Protein AF-A0A8T7C7F7-F1 (afdb_monomer)

Sequence (186 aa):
MKTPLLAVAGILGLSLTAHAGHTNSVLEAELDGRQEVASDVRNRRIVGDPNGKGEAYVFGIDGDEFTLCYVLTVEKIELVPVGPVGEGMAAHIHEGAFGENGPIVAVLAGPEDGNAADCLTEGETGKFPTGEFGIVDRILDNPEDFYINVHNVEYPAGAIRGQLSDQGDDDDSSDDDSSDDDSRDD

Solvent-accessible surface area (backbone atoms only — not comparable to full-atom values): 10778 Å² total; per-residue (Å²): 140,89,81,83,85,83,83,80,82,80,79,79,77,78,80,76,81,78,76,90,64,80,83,54,66,49,30,32,23,68,20,27,1,66,62,30,67,48,92,51,85,85,55,85,60,73,60,20,35,85,69,16,36,32,44,34,40,38,33,56,44,84,98,37,77,49,32,38,31,39,43,37,40,48,44,72,58,83,86,52,63,66,38,60,74,52,74,6,1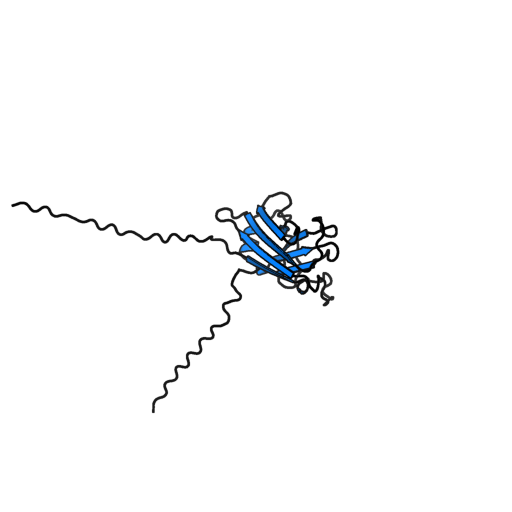4,25,27,31,35,24,50,25,40,87,88,49,88,47,59,69,48,34,54,48,70,28,43,55,99,38,36,29,70,56,73,45,42,67,86,41,88,78,30,37,77,73,71,62,82,62,52,49,50,48,48,73,77,44,24,59,42,23,25,44,38,32,26,18,59,92,24,51,94,24,22,25,20,16,57,29,35,68,66,70,78,86,72,84,84,80,78,84,80,81,76,86,81,78,90,75,89,131

pLDDT: mean 86.7, std 18.44, range [42.28, 98.88]

Radius of gyration: 24.97 Å; Cα contacts (8 Å, |Δi|>4): 403; chains: 1; bounding box: 40×79×100 Å

Mean predicted aligned error: 10.57 Å

Structure (mmCIF, N/CA/C/O backbone):
data_AF-A0A8T7C7F7-F1
#
_entry.id   AF-A0A8T7C7F7-F1
#
loop_
_atom_site.group_PDB
_atom_site.id
_atom_site.type_symbol
_atom_site.label_atom_id
_atom_site.label_alt_id
_atom_site.label_comp_id
_atom_site.label_asym_id
_atom_site.label_entity_id
_atom_site.label_seq_id
_atom_site.pdbx_PDB_ins_code
_atom_site.Cartn_x
_atom_site.Cartn_y
_atom_site.Cartn_z
_atom_site.occupancy
_atom_site.B_iso_or_equiv
_atom_site.auth_seq_id
_atom_site.auth_comp_id
_atom_site.auth_asym_id
_atom_site.auth_atom_id
_atom_site.pdbx_PDB_model_num
ATOM 1 N N . MET A 1 1 ? -25.312 -22.937 78.536 1.00 45.59 1 MET A N 1
ATOM 2 C CA . MET A 1 1 ? -24.399 -23.427 77.483 1.00 45.59 1 MET A CA 1
ATOM 3 C C . MET A 1 1 ? -24.797 -22.757 76.179 1.00 45.59 1 MET A C 1
ATOM 5 O O . MET A 1 1 ? -25.966 -22.802 75.832 1.00 45.59 1 MET A O 1
ATOM 9 N N . LYS A 1 2 ? -23.864 -22.017 75.573 1.00 42.28 2 LYS A N 1
ATOM 10 C CA . LYS A 1 2 ? -24.037 -21.195 74.367 1.00 42.28 2 LYS A CA 1
ATOM 11 C C . LYS A 1 2 ? -23.371 -21.916 73.195 1.00 42.28 2 LYS A C 1
ATOM 13 O O . LYS A 1 2 ? -22.214 -22.296 73.331 1.00 42.28 2 LYS A O 1
ATOM 18 N N . THR A 1 3 ? -24.050 -22.007 72.061 1.00 43.88 3 THR A N 1
ATOM 19 C CA . THR A 1 3 ? -23.440 -22.294 70.756 1.00 43.88 3 THR A CA 1
ATOM 20 C C . THR A 1 3 ? -24.018 -21.309 69.741 1.00 43.88 3 THR A C 1
ATOM 22 O O . THR A 1 3 ? -25.225 -21.339 69.507 1.00 43.88 3 THR A O 1
ATOM 25 N N . PRO A 1 4 ? -23.216 -20.397 69.162 1.00 51.72 4 PRO A N 1
ATOM 26 C CA . PRO A 1 4 ? -23.641 -19.633 68.003 1.00 51.72 4 PRO A CA 1
ATOM 27 C C . PRO A 1 4 ? -23.360 -20.453 66.740 1.00 51.72 4 PRO A C 1
ATOM 29 O O . PRO A 1 4 ? -22.268 -20.989 66.557 1.00 51.72 4 PRO A O 1
ATOM 32 N N . LEU A 1 5 ? -24.371 -20.562 65.884 1.00 46.44 5 LEU A N 1
ATOM 33 C CA . LEU A 1 5 ? -24.262 -21.142 64.553 1.00 46.44 5 LEU A CA 1
ATOM 34 C C . LEU A 1 5 ? -23.595 -20.095 63.643 1.00 46.44 5 LEU A C 1
ATOM 36 O O . LEU A 1 5 ? -24.179 -19.043 63.387 1.00 46.44 5 LEU A O 1
ATOM 40 N N . LEU A 1 6 ? -22.362 -20.349 63.202 1.00 47.28 6 LEU A N 1
ATOM 41 C CA . LEU A 1 6 ? -21.706 -19.556 62.160 1.00 47.28 6 LEU A CA 1
ATOM 42 C C . LEU A 1 6 ? -22.251 -20.014 60.800 1.00 47.28 6 LEU A C 1
ATOM 44 O O . LEU A 1 6 ? -22.007 -21.147 60.390 1.00 47.28 6 LEU A O 1
ATOM 48 N N . ALA A 1 7 ? -22.976 -19.144 60.100 1.00 49.56 7 ALA A N 1
ATOM 49 C CA . ALA A 1 7 ? -23.297 -19.333 58.691 1.00 49.56 7 ALA A CA 1
ATOM 50 C C . ALA A 1 7 ? -22.151 -18.748 57.854 1.00 49.56 7 ALA A C 1
ATOM 52 O O . ALA A 1 7 ? -21.958 -17.534 57.816 1.00 49.56 7 ALA A O 1
ATOM 53 N N . VAL A 1 8 ? -21.368 -19.616 57.216 1.00 54.25 8 VAL A N 1
ATOM 54 C CA . VAL A 1 8 ? -20.363 -19.217 56.225 1.00 54.25 8 VAL A CA 1
ATOM 55 C C . VAL A 1 8 ? -21.089 -19.047 54.894 1.00 54.25 8 VAL A C 1
ATOM 57 O O . VAL A 1 8 ? -21.501 -20.026 54.277 1.00 54.25 8 VAL A O 1
ATOM 60 N N . ALA A 1 9 ? -21.288 -17.800 54.470 1.00 58.41 9 ALA A N 1
ATOM 61 C CA . ALA A 1 9 ? -21.735 -17.490 53.119 1.00 58.41 9 ALA A CA 1
ATOM 62 C C . ALA A 1 9 ? -20.562 -17.737 52.159 1.00 58.41 9 ALA A C 1
ATOM 64 O O . ALA A 1 9 ? -19.590 -16.982 52.147 1.00 58.41 9 ALA A O 1
ATOM 65 N N . GLY A 1 10 ? -20.628 -18.831 51.399 1.00 51.53 10 GLY A N 1
ATOM 66 C CA . GLY A 1 10 ? -19.689 -19.106 50.318 1.00 51.53 10 GLY A CA 1
ATOM 67 C C . GLY A 1 10 ? -19.894 -18.094 49.196 1.00 51.53 10 GLY A C 1
ATOM 68 O O . GLY A 1 10 ? -20.927 -18.103 48.532 1.00 51.53 10 GLY A O 1
ATOM 69 N N . ILE A 1 11 ? -18.921 -17.210 48.999 1.00 62.22 11 ILE A N 1
ATOM 70 C CA . ILE A 1 11 ? -18.851 -16.363 47.810 1.00 62.22 11 ILE A CA 1
ATOM 71 C C . ILE A 1 11 ? -18.429 -17.285 46.661 1.00 62.22 11 ILE A C 1
ATOM 73 O O . ILE A 1 11 ? -17.272 -17.695 46.591 1.00 62.22 11 ILE A O 1
ATOM 77 N N . LEU A 1 12 ? -19.372 -17.647 45.786 1.00 59.88 12 LEU A N 1
ATOM 78 C CA . LEU A 1 12 ? -19.042 -18.169 44.461 1.00 59.88 12 LEU A CA 1
ATOM 79 C C . LEU A 1 12 ? 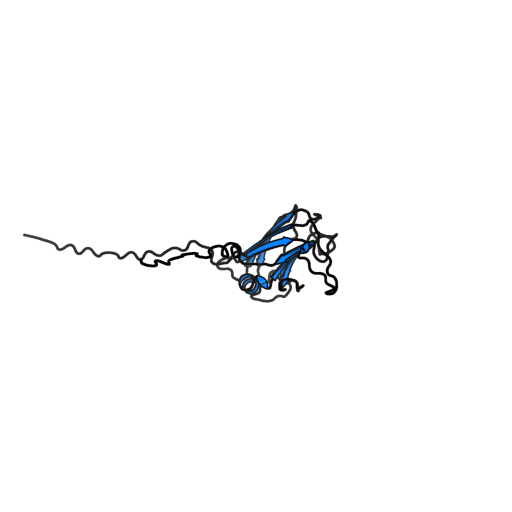-18.364 -17.025 43.699 1.00 59.88 12 LEU A C 1
ATOM 81 O O . LEU A 1 12 ? -19.030 -16.114 43.209 1.00 59.88 12 LEU A O 1
ATOM 85 N N . GLY A 1 13 ? -17.034 -17.035 43.655 1.00 56.91 13 GLY A N 1
ATOM 86 C CA . GLY A 1 13 ? -16.292 -16.185 42.737 1.00 56.91 13 GLY A CA 1
ATOM 87 C C . GLY A 1 13 ? -16.578 -16.660 41.319 1.00 56.91 13 GLY A C 1
ATOM 88 O O . GLY A 1 13 ? -16.095 -17.718 40.925 1.00 56.91 13 GLY A O 1
ATOM 89 N N . LEU A 1 14 ? -17.381 -15.909 40.563 1.00 60.91 14 LEU A N 1
ATOM 90 C CA . LEU A 1 14 ? -17.350 -16.023 39.111 1.00 60.91 14 LEU A CA 1
ATOM 91 C C . LEU A 1 14 ? -15.959 -15.573 38.669 1.00 60.91 14 LEU A C 1
ATOM 93 O O . LEU A 1 14 ? -15.623 -14.393 38.772 1.00 60.91 14 LEU A O 1
ATOM 97 N N . SER A 1 15 ? -15.146 -16.521 38.212 1.00 58.28 15 SER A N 1
ATOM 98 C CA . SER A 1 15 ? -13.937 -16.210 37.464 1.00 58.28 15 SER A CA 1
ATOM 99 C C . SER A 1 15 ? -14.358 -15.507 36.177 1.00 58.28 15 SER A C 1
ATOM 101 O O . SER A 1 15 ? -14.811 -16.146 35.232 1.00 58.28 15 SER A O 1
ATOM 103 N N . LEU A 1 16 ? -14.241 -14.181 36.155 1.00 58.56 16 LEU A N 1
ATOM 104 C CA . LEU A 1 16 ? -14.196 -13.426 34.912 1.00 58.56 16 LEU A CA 1
ATOM 105 C C . LEU A 1 16 ? -12.878 -13.805 34.240 1.00 58.56 16 LEU A C 1
ATOM 107 O O . LEU A 1 16 ? -11.805 -13.421 34.705 1.00 58.56 16 LEU A O 1
ATOM 111 N N . THR A 1 17 ? -12.946 -14.601 33.180 1.00 56.47 17 THR A N 1
ATOM 112 C CA . THR A 1 17 ? -11.844 -14.713 32.228 1.00 56.47 17 THR A CA 1
ATOM 113 C C . THR A 1 17 ? -11.644 -13.336 31.611 1.00 56.47 17 THR A C 1
ATOM 115 O O . THR A 1 17 ? -12.404 -12.929 30.734 1.00 56.47 17 THR A O 1
ATOM 118 N N . ALA A 1 18 ? -10.658 -12.594 32.109 1.00 53.84 18 ALA A N 1
ATOM 119 C CA . ALA A 1 18 ? -10.148 -11.430 31.411 1.00 53.84 18 ALA A CA 1
ATOM 120 C C . ALA A 1 18 ? -9.468 -11.941 30.136 1.00 53.84 18 ALA A C 1
ATOM 122 O O . ALA A 1 18 ? -8.382 -12.515 30.204 1.00 53.84 18 ALA A O 1
ATOM 123 N N . HIS A 1 19 ? -10.134 -11.789 28.991 1.00 45.69 19 HIS A N 1
ATOM 124 C CA . HIS A 1 19 ? -9.462 -11.895 27.703 1.00 45.69 19 HIS A CA 1
ATOM 125 C C . HIS A 1 19 ? -8.615 -10.633 27.562 1.00 45.69 19 HIS A C 1
ATOM 127 O O . HIS A 1 19 ? -9.123 -9.562 27.252 1.00 45.69 19 HIS A O 1
ATOM 133 N N . ALA A 1 20 ? -7.333 -10.746 27.898 1.00 50.41 20 ALA A N 1
ATOM 134 C CA . ALA A 1 20 ? -6.335 -9.784 27.466 1.00 50.41 20 ALA A CA 1
ATOM 135 C C . ALA A 1 20 ? -5.883 -10.223 26.068 1.00 50.41 20 ALA A C 1
ATOM 137 O O . ALA A 1 20 ? -4.887 -10.924 25.928 1.00 50.41 20 ALA A O 1
ATOM 138 N N . GLY A 1 21 ? -6.685 -9.891 25.063 1.00 55.09 21 GLY A N 1
ATOM 139 C CA . GLY A 1 21 ? -6.379 -10.076 23.649 1.00 55.09 21 GLY A CA 1
ATOM 140 C C . GLY A 1 21 ? -6.991 -8.910 22.884 1.00 55.09 21 GLY A C 1
ATOM 141 O O . GLY A 1 21 ? -8.091 -8.487 23.241 1.00 55.09 21 GLY A O 1
ATOM 142 N N . HIS A 1 22 ? -6.258 -8.364 21.914 1.00 56.44 22 HIS A N 1
ATOM 143 C CA . HIS A 1 22 ? -6.823 -7.398 20.973 1.00 56.44 22 HIS A CA 1
ATOM 144 C C . HIS A 1 22 ? -7.914 -8.095 20.151 1.00 56.44 22 HIS A C 1
ATOM 146 O O . HIS A 1 22 ? -7.753 -9.268 19.810 1.00 56.44 22 HIS A O 1
ATOM 152 N N . THR A 1 23 ? -9.037 -7.425 19.890 1.00 66.75 23 THR A N 1
ATOM 153 C CA . THR A 1 23 ? -10.143 -8.034 19.127 1.00 66.75 23 THR A CA 1
ATOM 154 C C . THR A 1 23 ? -9.926 -7.999 17.624 1.00 66.75 23 THR A C 1
ATOM 156 O O . THR A 1 23 ? -10.585 -8.752 16.916 1.00 66.75 23 THR A O 1
ATOM 159 N N . ASN A 1 24 ? -9.034 -7.135 17.143 1.00 71.75 24 ASN A N 1
ATOM 160 C CA . ASN A 1 24 ? -8.794 -6.977 15.715 1.00 71.75 24 ASN A CA 1
ATOM 161 C C . ASN A 1 24 ? -7.777 -8.003 15.210 1.00 71.75 24 ASN A C 1
ATOM 163 O O . ASN A 1 24 ? -6.696 -8.140 15.792 1.00 71.75 24 ASN A O 1
ATOM 167 N N . SER A 1 25 ? -8.127 -8.687 14.117 1.00 83.88 25 SER A N 1
ATOM 168 C CA . SER A 1 25 ? -7.197 -9.524 13.361 1.00 83.88 25 SER A CA 1
ATOM 169 C C . SER A 1 25 ? -6.000 -8.697 12.901 1.00 83.88 25 SER A C 1
ATOM 171 O O . SER A 1 25 ? -6.122 -7.515 12.557 1.00 83.88 25 SER A O 1
ATOM 173 N N . VAL A 1 26 ? -4.831 -9.328 12.912 1.00 94.19 26 VAL A N 1
ATOM 174 C CA . VAL A 1 26 ? -3.664 -8.816 12.201 1.00 94.19 26 VAL A CA 1
ATOM 175 C C . VAL A 1 26 ? -3.704 -9.449 10.825 1.00 94.19 26 VAL A C 1
ATOM 177 O O . VAL A 1 26 ? -3.726 -10.670 10.709 1.00 94.19 26 VAL A O 1
ATOM 180 N N . LEU A 1 27 ? -3.735 -8.614 9.800 1.00 97.75 27 LEU A N 1
ATOM 181 C CA . LEU A 1 27 ? -3.556 -9.028 8.424 1.00 97.75 27 LEU A CA 1
ATOM 182 C C . LEU A 1 27 ? -2.072 -9.000 8.080 1.00 97.75 27 LEU A C 1
ATOM 184 O O . LEU A 1 27 ? -1.323 -8.160 8.591 1.00 97.75 27 LEU A O 1
ATOM 188 N N . GLU A 1 28 ? -1.671 -9.847 7.150 1.00 98.06 28 GLU A N 1
ATOM 189 C CA . GLU A 1 28 ? -0.334 -9.863 6.576 1.00 98.06 28 GLU A CA 1
ATOM 190 C C . GLU A 1 28 ? -0.371 -9.763 5.051 1.00 98.06 28 GLU A C 1
ATOM 192 O O . GLU A 1 28 ? -1.380 -10.050 4.411 1.00 98.06 28 GLU A O 1
ATOM 197 N N . ALA A 1 29 ? 0.734 -9.311 4.466 1.00 98.44 29 ALA A N 1
ATOM 198 C CA . ALA A 1 29 ? 0.987 -9.415 3.037 1.00 98.44 29 ALA A CA 1
ATOM 199 C C . ALA A 1 29 ? 2.471 -9.690 2.793 1.00 98.44 29 ALA A C 1
ATOM 201 O O . ALA A 1 29 ? 3.335 -8.905 3.194 1.00 98.44 29 ALA A O 1
ATOM 202 N N . GLU A 1 30 ? 2.760 -10.751 2.044 1.00 98.44 30 GLU A N 1
ATOM 203 C CA . GLU A 1 30 ? 4.079 -10.983 1.462 1.00 98.44 30 GLU A CA 1
ATOM 204 C C . GLU A 1 30 ? 4.151 -10.345 0.071 1.00 98.44 30 GLU A C 1
ATOM 206 O O . GLU A 1 30 ? 3.485 -10.771 -0.879 1.00 98.44 30 GLU A O 1
ATOM 211 N N . LEU A 1 31 ? 4.974 -9.306 -0.070 1.00 98.75 31 LEU A N 1
ATOM 212 C CA . LEU A 1 31 ? 5.115 -8.570 -1.317 1.00 98.75 31 LEU A CA 1
ATOM 213 C C . LEU A 1 31 ? 6.225 -9.176 -2.188 1.00 98.75 31 LEU A C 1
ATOM 215 O O . LEU A 1 31 ? 7.364 -9.343 -1.753 1.00 98.75 31 LEU A O 1
ATOM 219 N N . ASP A 1 32 ? 5.931 -9.429 -3.463 1.00 98.69 32 ASP A N 1
ATOM 220 C CA . ASP A 1 32 ? 6.893 -9.893 -4.470 1.00 98.69 32 ASP A CA 1
ATOM 221 C C . ASP A 1 32 ? 6.622 -9.184 -5.806 1.00 98.69 32 ASP A C 1
ATOM 223 O O . ASP A 1 32 ? 5.489 -9.142 -6.282 1.00 98.69 32 ASP A O 1
ATOM 227 N N . GLY A 1 33 ? 7.652 -8.656 -6.472 1.00 98.44 33 GLY A N 1
ATOM 228 C CA . GLY A 1 33 ? 7.478 -7.994 -7.775 1.00 98.44 33 GLY A CA 1
ATOM 229 C C . GLY A 1 33 ? 7.017 -8.926 -8.900 1.00 98.44 33 GLY A C 1
ATOM 230 O O . GLY A 1 33 ? 6.582 -8.477 -9.960 1.00 98.44 33 GLY A O 1
ATOM 231 N N . ARG A 1 34 ? 7.035 -10.244 -8.679 1.00 97.50 34 ARG A N 1
ATOM 232 C CA . ARG A 1 34 ? 6.402 -11.240 -9.556 1.00 97.50 34 ARG A CA 1
ATOM 233 C C . ARG A 1 34 ? 4.883 -11.297 -9.431 1.00 97.50 34 ARG A C 1
ATOM 235 O O . ARG A 1 34 ? 4.254 -11.819 -10.347 1.00 97.50 34 ARG A O 1
ATOM 242 N N . GLN A 1 35 ? 4.317 -10.799 -8.333 1.00 97.88 35 GLN A N 1
ATOM 243 C CA . GLN A 1 35 ? 2.868 -10.730 -8.122 1.00 97.88 35 GLN A CA 1
ATOM 244 C C . GLN A 1 35 ? 2.232 -9.507 -8.801 1.00 97.88 35 GLN A C 1
ATOM 246 O O . GLN A 1 35 ? 1.005 -9.419 -8.884 1.00 97.88 35 GLN A O 1
ATOM 251 N N . GLU A 1 36 ? 3.049 -8.574 -9.303 1.00 98.06 36 GLU A N 1
ATOM 252 C CA . GLU A 1 36 ? 2.576 -7.410 -10.049 1.00 98.06 36 GLU A CA 1
ATOM 253 C C . GLU A 1 36 ? 1.800 -7.803 -11.307 1.00 98.06 36 GLU A C 1
ATOM 255 O O . GLU A 1 36 ? 2.199 -8.686 -12.076 1.00 98.06 36 GLU A O 1
ATOM 260 N N . VAL A 1 37 ? 0.695 -7.096 -11.543 1.00 97.00 37 VAL A N 1
ATOM 261 C CA . VAL A 1 37 ? -0.243 -7.395 -12.627 1.00 97.00 37 VAL A CA 1
ATOM 262 C C . VAL A 1 37 ? -0.128 -6.337 -13.712 1.00 97.00 37 VAL A C 1
ATOM 264 O O . VAL A 1 37 ? -0.333 -5.144 -13.493 1.00 97.00 37 VAL A O 1
ATOM 267 N N . ALA A 1 38 ? 0.153 -6.775 -14.937 1.00 95.56 38 ALA A N 1
ATOM 268 C CA . ALA A 1 38 ? 0.244 -5.874 -16.076 1.00 95.56 38 ALA A CA 1
ATOM 269 C C . ALA A 1 38 ? -1.101 -5.186 -16.366 1.00 95.56 38 ALA A C 1
ATOM 271 O O . ALA A 1 38 ? -2.143 -5.835 -16.424 1.00 95.56 38 ALA A O 1
ATOM 272 N N . SER A 1 39 ? -1.077 -3.881 -16.658 1.00 91.06 39 SER A N 1
ATOM 273 C CA . SER A 1 39 ? -2.289 -3.151 -17.068 1.00 91.06 39 SER A CA 1
ATOM 274 C C . SER A 1 39 ? -2.862 -3.651 -18.404 1.00 91.06 39 SER A C 1
ATOM 276 O O . SER A 1 39 ? -4.062 -3.553 -18.646 1.00 91.06 39 SER A O 1
ATOM 278 N N . ASP A 1 40 ? -2.013 -4.192 -19.286 1.00 91.31 40 ASP A N 1
ATOM 279 C CA . ASP A 1 40 ? -2.461 -4.952 -20.456 1.00 91.31 40 ASP A CA 1
ATOM 280 C C . ASP A 1 40 ? -2.640 -6.421 -20.069 1.00 91.31 40 ASP A C 1
ATOM 282 O O . ASP A 1 40 ? -1.664 -7.157 -19.935 1.00 91.31 40 ASP A O 1
ATOM 286 N N . VAL A 1 41 ? -3.895 -6.864 -19.986 1.00 84.94 41 VAL A N 1
ATOM 287 C CA . VAL A 1 41 ? -4.287 -8.248 -19.663 1.00 84.94 41 VAL A CA 1
ATOM 288 C C . VAL A 1 41 ? -3.715 -9.303 -20.621 1.00 84.94 41 VAL A C 1
ATOM 290 O O . VAL A 1 41 ? -3.755 -10.501 -20.343 1.00 84.94 41 VAL A O 1
ATOM 293 N N . ARG A 1 42 ? -3.199 -8.898 -21.790 1.00 88.75 42 ARG A N 1
ATOM 294 C CA . ARG A 1 42 ? -2.530 -9.805 -22.737 1.00 88.75 42 ARG A CA 1
ATOM 295 C C . ARG A 1 42 ? -1.056 -10.015 -22.403 1.00 88.75 42 ARG A C 1
ATOM 297 O O . ARG A 1 42 ? -0.457 -10.973 -22.902 1.00 88.75 42 ARG A O 1
ATOM 304 N N . ASN A 1 43 ? -0.463 -9.138 -21.599 1.00 89.62 43 ASN A N 1
ATOM 305 C CA . ASN A 1 43 ? 0.922 -9.237 -21.179 1.00 89.62 43 ASN A CA 1
ATOM 306 C C . ASN A 1 43 ? 1.048 -10.232 -20.020 1.00 89.62 43 ASN A C 1
ATOM 308 O O . ASN A 1 43 ? 0.482 -10.045 -18.953 1.00 89.62 43 ASN A O 1
ATOM 312 N N . ARG A 1 44 ? 1.821 -11.296 -20.246 1.00 85.50 44 ARG A N 1
ATOM 313 C CA . ARG A 1 44 ? 2.086 -12.363 -19.265 1.00 85.50 44 ARG A CA 1
ATOM 314 C C . ARG A 1 44 ? 3.507 -12.314 -18.702 1.00 85.50 44 ARG A C 1
ATOM 316 O O . ARG A 1 44 ? 4.017 -13.323 -18.224 1.00 85.50 44 ARG A O 1
ATOM 323 N N . ARG A 1 45 ? 4.208 -11.194 -18.884 1.00 91.88 45 ARG A N 1
ATOM 324 C CA . ARG A 1 45 ? 5.557 -10.994 -18.347 1.00 91.88 45 ARG A CA 1
ATOM 325 C C . ARG A 1 45 ? 5.467 -10.482 -16.916 1.00 91.88 45 ARG A C 1
ATOM 327 O O . ARG A 1 45 ? 4.493 -9.828 -16.567 1.00 91.88 45 ARG A O 1
ATOM 334 N N . ILE A 1 46 ? 6.521 -10.730 -16.145 1.00 94.12 46 ILE A N 1
ATOM 335 C CA . ILE A 1 46 ? 6.762 -10.024 -14.884 1.00 94.12 46 ILE A CA 1
ATOM 336 C C . ILE A 1 46 ? 6.894 -8.533 -15.213 1.00 94.12 46 ILE A C 1
ATOM 338 O O . ILE A 1 46 ? 7.633 -8.181 -16.140 1.00 94.12 46 ILE A O 1
ATOM 342 N N . VAL A 1 47 ? 6.141 -7.695 -14.502 1.00 97.38 47 VAL A N 1
ATOM 343 C CA . VAL A 1 47 ? 6.122 -6.237 -14.704 1.00 97.38 47 VAL A CA 1
ATOM 344 C C . VAL A 1 47 ? 6.598 -5.437 -13.491 1.00 97.38 47 VAL A C 1
ATOM 346 O O . VAL A 1 47 ? 6.898 -4.262 -13.670 1.00 97.38 47 VAL A O 1
ATOM 349 N N . GLY A 1 48 ? 6.716 -6.064 -12.316 1.00 98.06 48 GLY A N 1
ATOM 350 C CA . GLY A 1 48 ? 7.398 -5.502 -11.149 1.00 98.06 48 GLY A CA 1
ATOM 351 C C . GLY A 1 48 ? 8.889 -5.805 -11.120 1.00 98.06 48 GLY A C 1
ATOM 352 O O . GLY A 1 48 ? 9.431 -6.414 -12.050 1.00 98.06 48 GLY A O 1
ATOM 353 N N . ASP A 1 49 ? 9.535 -5.430 -10.017 1.00 98.31 49 ASP A N 1
ATOM 354 C CA . ASP A 1 49 ? 10.935 -5.746 -9.751 1.00 98.31 49 ASP A CA 1
ATOM 355 C C . ASP A 1 49 ? 11.093 -7.262 -9.540 1.00 98.31 49 ASP A C 1
ATOM 357 O O . ASP A 1 49 ? 10.641 -7.803 -8.528 1.00 98.31 49 ASP A O 1
ATOM 361 N N . PRO A 1 50 ? 11.767 -7.996 -10.445 1.00 97.56 50 PRO A N 1
ATOM 362 C CA . PRO A 1 50 ? 11.855 -9.451 -10.347 1.00 97.56 50 PRO A CA 1
ATOM 363 C C . PRO A 1 50 ? 12.564 -9.965 -9.084 1.00 97.56 50 PRO A C 1
ATOM 365 O O . PRO A 1 50 ? 12.453 -11.158 -8.778 1.00 97.56 50 PRO A O 1
ATOM 368 N N . ASN A 1 51 ? 13.330 -9.108 -8.399 1.00 97.31 51 ASN A N 1
ATOM 369 C CA . ASN A 1 51 ? 14.060 -9.435 -7.175 1.00 97.31 51 ASN A CA 1
ATOM 370 C C . ASN A 1 51 ? 13.441 -8.808 -5.924 1.00 97.31 51 ASN A C 1
ATOM 372 O O . ASN A 1 51 ? 13.755 -9.273 -4.826 1.00 97.31 51 ASN A O 1
ATOM 376 N N . GLY A 1 52 ? 12.590 -7.797 -6.096 1.00 98.56 52 GLY A N 1
ATOM 377 C CA . GLY A 1 52 ? 11.958 -7.062 -5.014 1.00 98.56 52 GLY A CA 1
ATOM 378 C C . GLY A 1 52 ? 11.143 -7.962 -4.096 1.00 98.56 52 GLY A C 1
ATOM 379 O O . GLY A 1 52 ? 10.475 -8.903 -4.550 1.00 98.56 52 GLY A O 1
ATOM 380 N N . LYS A 1 53 ? 11.227 -7.680 -2.798 1.00 98.75 53 LYS A N 1
ATOM 381 C CA . LYS A 1 53 ? 10.433 -8.329 -1.755 1.00 98.75 53 LYS A CA 1
ATOM 382 C C . LYS A 1 53 ? 9.969 -7.297 -0.736 1.00 98.75 53 LYS A C 1
ATOM 384 O O . LYS A 1 53 ? 10.578 -6.237 -0.594 1.00 98.75 53 LYS A O 1
ATOM 389 N N . GLY A 1 54 ? 8.925 -7.632 -0.003 1.00 98.56 54 GLY A N 1
ATOM 390 C CA . GLY A 1 54 ? 8.505 -6.889 1.168 1.00 98.56 54 GLY A CA 1
ATOM 391 C C . GLY A 1 54 ? 7.583 -7.719 2.038 1.00 98.56 54 GLY A C 1
ATOM 392 O O . GLY A 1 54 ? 7.135 -8.790 1.644 1.00 98.56 54 GLY A O 1
ATOM 393 N N . GLU A 1 55 ? 7.313 -7.198 3.216 1.00 98.69 55 GLU A N 1
ATOM 394 C CA . GLU A 1 55 ? 6.402 -7.774 4.190 1.00 98.69 55 GLU A CA 1
ATOM 395 C C . GLU A 1 55 ? 5.626 -6.622 4.812 1.00 98.69 55 GLU A C 1
ATOM 397 O O . GLU A 1 55 ? 6.192 -5.552 5.077 1.00 98.69 55 GLU A O 1
ATOM 402 N N . ALA A 1 56 ? 4.334 -6.824 5.019 1.00 98.69 56 ALA A N 1
ATOM 403 C CA . ALA A 1 56 ? 3.499 -5.864 5.702 1.00 98.69 56 ALA A CA 1
ATOM 404 C C . ALA A 1 56 ? 2.569 -6.543 6.696 1.00 98.69 56 ALA A C 1
ATOM 406 O O . ALA A 1 56 ? 2.066 -7.630 6.440 1.00 98.69 56 ALA A O 1
ATOM 407 N N . TYR A 1 57 ? 2.306 -5.836 7.788 1.00 98.31 57 TYR A N 1
ATOM 408 C CA . TYR A 1 57 ? 1.299 -6.179 8.781 1.00 98.31 57 TYR A CA 1
ATOM 409 C C . TYR A 1 57 ? 0.309 -5.026 8.875 1.00 98.31 57 TYR A C 1
ATOM 411 O O . TYR A 1 57 ? 0.733 -3.872 8.977 1.00 98.31 57 TYR A O 1
ATOM 419 N N . VAL A 1 58 ? -0.988 -5.320 8.844 1.00 98.38 58 VAL A N 1
ATOM 420 C CA . VAL A 1 58 ? -2.077 -4.332 8.861 1.00 98.38 58 VAL A CA 1
ATOM 421 C C . VAL A 1 58 ? -3.081 -4.723 9.938 1.00 98.38 58 VAL A C 1
ATOM 423 O O . VAL A 1 58 ? -3.446 -5.883 10.042 1.00 98.38 58 VAL A O 1
ATOM 426 N N . PHE A 1 59 ? -3.518 -3.786 10.774 1.00 97.19 59 PHE A N 1
ATOM 427 C CA . PHE A 1 59 ? -4.412 -4.098 11.892 1.00 97.19 59 PHE A CA 1
ATOM 428 C C . PHE A 1 59 ? -5.238 -2.883 12.315 1.00 97.19 59 PHE A C 1
ATOM 430 O O . PHE A 1 59 ? -4.781 -1.740 12.232 1.00 97.19 59 PHE A O 1
ATOM 437 N N . GLY A 1 60 ? -6.458 -3.129 12.789 1.00 95.81 60 GLY A N 1
ATOM 438 C CA . GLY A 1 60 ? -7.317 -2.096 13.373 1.00 95.81 60 GLY A CA 1
ATOM 439 C C . GLY A 1 60 ? -6.950 -1.764 14.823 1.00 95.81 60 GLY A C 1
ATOM 440 O O . GLY A 1 60 ? -6.250 -2.527 15.495 1.00 95.81 60 GLY A O 1
ATOM 441 N N . ILE A 1 61 ? -7.507 -0.679 15.368 1.00 94.38 61 ILE A N 1
ATOM 442 C CA . ILE A 1 61 ? -7.346 -0.303 16.784 1.00 94.38 61 ILE A CA 1
ATOM 443 C C . ILE A 1 61 ? -8.598 -0.623 17.613 1.00 94.38 61 ILE A C 1
ATOM 445 O O . ILE A 1 61 ? -9.714 -0.229 17.288 1.00 94.38 61 ILE A O 1
ATOM 449 N N . ASP A 1 62 ? -8.420 -1.331 18.732 1.00 89.56 62 ASP A N 1
ATOM 450 C CA . ASP A 1 62 ? -9.527 -1.670 19.632 1.00 89.56 62 ASP A CA 1
ATOM 451 C C . ASP A 1 62 ? -10.206 -0.409 20.187 1.00 89.56 62 ASP A C 1
ATOM 453 O O . ASP A 1 62 ? -9.570 0.450 20.807 1.00 89.56 62 ASP A O 1
ATOM 457 N N . GLY A 1 63 ? -11.527 -0.333 20.022 1.00 91.00 63 GLY A N 1
ATOM 458 C CA . GLY A 1 63 ? -12.317 0.828 20.432 1.00 91.00 63 GLY A CA 1
ATOM 459 C C . GLY A 1 63 ? -12.246 2.015 19.466 1.00 91.00 63 GLY A C 1
ATOM 460 O O . GLY A 1 63 ? -12.800 3.065 19.794 1.00 91.00 63 GLY A O 1
ATOM 461 N N . ASP A 1 64 ? -11.605 1.847 18.306 1.00 94.31 64 ASP A N 1
ATOM 462 C CA . ASP A 1 64 ? -11.558 2.814 17.210 1.00 94.31 64 ASP A CA 1
ATOM 463 C C . ASP A 1 64 ? -11.677 2.095 15.852 1.00 94.31 64 ASP A C 1
ATOM 465 O O . ASP A 1 64 ? -10.684 1.789 15.193 1.00 94.31 64 ASP A O 1
ATOM 469 N N . GLU A 1 65 ? -12.922 1.825 15.446 1.00 92.75 65 GLU A N 1
ATOM 470 C CA . GLU A 1 65 ? -13.276 1.120 14.198 1.00 92.75 65 GLU A CA 1
ATOM 471 C C . GLU A 1 65 ? -12.844 1.876 12.922 1.00 92.75 65 GLU A C 1
ATOM 473 O O . GLU A 1 65 ? -12.819 1.313 11.836 1.00 92.75 65 GLU A O 1
ATOM 478 N N . PHE A 1 66 ? -12.446 3.147 13.039 1.00 96.31 66 PHE A N 1
ATOM 479 C CA . PHE A 1 66 ? -12.072 3.990 11.900 1.00 96.31 66 PHE A CA 1
ATOM 480 C C . PHE A 1 66 ? -10.568 4.102 11.684 1.00 96.31 66 PHE A C 1
ATOM 482 O O . PHE A 1 66 ? -10.148 4.837 10.788 1.00 96.31 66 PHE A O 1
ATOM 489 N N . THR A 1 67 ? -9.754 3.438 12.506 1.00 97.56 67 THR A N 1
ATOM 490 C CA . THR A 1 67 ? -8.297 3.561 12.446 1.00 97.56 67 THR A CA 1
ATOM 491 C C . THR A 1 67 ? -7.647 2.247 12.034 1.00 97.56 67 THR A C 1
ATOM 493 O O . THR A 1 67 ? -7.760 1.233 12.721 1.00 97.56 67 THR A O 1
ATOM 496 N N . LEU A 1 68 ? -6.895 2.311 10.935 1.00 97.94 68 LEU A N 1
ATOM 497 C CA . LEU A 1 68 ? -6.091 1.226 10.385 1.00 97.94 68 LEU A CA 1
ATOM 498 C C . LEU A 1 68 ? -4.608 1.567 10.527 1.00 97.94 68 LEU A C 1
ATOM 500 O O . LEU A 1 68 ? -4.139 2.572 9.992 1.00 97.94 68 LEU A O 1
ATOM 504 N N . CYS A 1 69 ? -3.855 0.728 11.219 1.00 98.44 69 CYS A N 1
ATOM 505 C CA . CYS A 1 69 ? -2.412 0.860 11.356 1.00 98.44 69 CYS A CA 1
ATOM 506 C C . CYS A 1 69 ? -1.691 -0.174 10.505 1.00 98.44 69 CYS A C 1
ATOM 508 O O . CYS A 1 69 ? -2.222 -1.248 10.223 1.00 98.44 69 CYS A O 1
ATOM 510 N N . TYR A 1 70 ? -0.461 0.144 10.113 1.00 98.75 70 TYR A N 1
ATOM 511 C CA . TYR A 1 70 ? 0.374 -0.793 9.383 1.00 98.75 70 TYR A CA 1
ATOM 512 C C . TYR A 1 70 ? 1.859 -0.628 9.697 1.00 98.75 70 TYR A C 1
ATOM 514 O O . TYR A 1 70 ? 2.329 0.435 10.110 1.00 98.75 70 TYR A O 1
ATOM 522 N N . VAL A 1 71 ? 2.602 -1.695 9.429 1.00 98.62 71 VAL A N 1
ATOM 523 C CA . VAL A 1 71 ? 4.061 -1.705 9.316 1.00 98.62 71 VAL A CA 1
ATOM 524 C C . VAL A 1 71 ? 4.401 -2.357 7.985 1.00 98.62 71 VAL A C 1
ATOM 526 O O . VAL A 1 71 ? 3.811 -3.370 7.635 1.00 98.62 71 VAL A O 1
ATOM 529 N N . LEU A 1 72 ? 5.326 -1.767 7.237 1.00 98.81 72 LEU A N 1
ATOM 530 C CA . LEU A 1 72 ? 5.764 -2.214 5.922 1.00 98.81 72 LEU A CA 1
ATOM 531 C C . LEU A 1 72 ? 7.289 -2.162 5.862 1.00 98.81 72 LEU A C 1
ATOM 533 O O . LEU A 1 72 ? 7.895 -1.112 6.090 1.00 98.81 72 LEU A O 1
ATOM 537 N N . THR A 1 73 ? 7.902 -3.273 5.479 1.00 98.75 73 THR A N 1
ATOM 538 C CA . THR A 1 73 ? 9.334 -3.366 5.201 1.00 98.75 73 THR A CA 1
ATOM 539 C C . THR A 1 73 ? 9.540 -3.849 3.774 1.00 98.75 73 THR A C 1
ATOM 541 O O . THR A 1 73 ? 8.821 -4.714 3.281 1.00 98.75 73 THR A O 1
ATOM 544 N N . VAL A 1 74 ? 10.527 -3.277 3.089 1.00 98.75 74 VAL A N 1
ATOM 545 C CA . VAL A 1 74 ? 10.862 -3.611 1.704 1.00 98.75 74 VAL A CA 1
ATOM 546 C C . VAL A 1 74 ? 12.349 -3.886 1.565 1.00 98.75 74 VAL A C 1
ATOM 548 O O . VAL A 1 74 ? 13.193 -3.249 2.196 1.00 98.7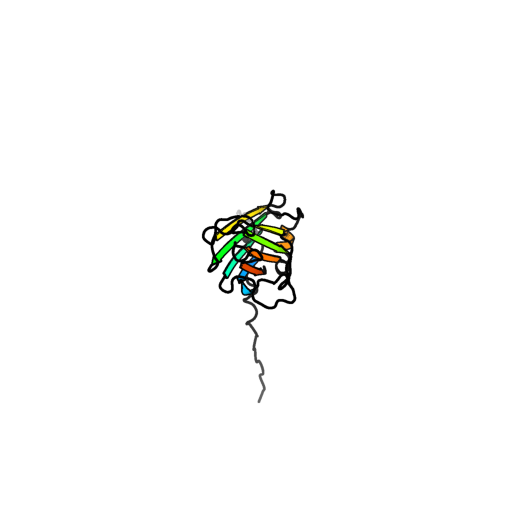5 74 VAL A O 1
ATOM 551 N N . GLU A 1 75 ? 12.687 -4.823 0.691 1.00 98.25 75 GLU A N 1
ATOM 552 C CA . GLU A 1 75 ? 14.063 -5.175 0.385 1.00 98.25 75 GLU A CA 1
ATOM 553 C C . GLU A 1 75 ? 14.252 -5.439 -1.111 1.00 98.25 75 GLU A C 1
ATOM 555 O O . GLU A 1 75 ? 13.330 -5.814 -1.837 1.00 98.25 75 GLU A O 1
ATOM 560 N N . LYS A 1 76 ? 15.497 -5.270 -1.573 1.00 97.94 76 LYS A N 1
ATOM 561 C CA . LYS A 1 76 ? 15.918 -5.591 -2.950 1.00 97.94 76 LYS A CA 1
ATOM 562 C C . LYS A 1 76 ? 15.116 -4.870 -4.041 1.00 97.94 76 LYS A C 1
ATOM 564 O O . LYS A 1 76 ? 15.039 -5.372 -5.155 1.00 97.94 76 LYS A O 1
ATOM 569 N N . ILE A 1 77 ? 14.594 -3.692 -3.720 1.00 97.62 77 ILE A N 1
ATOM 570 C CA . ILE A 1 77 ? 14.082 -2.713 -4.678 1.00 97.62 77 ILE A CA 1
ATOM 571 C C . ILE A 1 77 ? 14.969 -1.469 -4.652 1.00 97.62 77 ILE A C 1
ATOM 573 O O . ILE A 1 77 ? 15.661 -1.211 -3.662 1.00 97.62 77 ILE A O 1
ATOM 577 N N . GLU A 1 78 ? 14.960 -0.685 -5.728 1.00 96.31 78 GLU A N 1
ATOM 578 C CA . GLU A 1 78 ? 15.602 0.630 -5.719 1.00 96.31 78 GLU A CA 1
ATOM 579 C C . GLU A 1 78 ? 14.899 1.546 -4.706 1.00 96.31 78 GLU A C 1
ATOM 581 O O . GLU A 1 78 ? 13.700 1.809 -4.830 1.00 96.31 78 GLU A O 1
ATOM 586 N N . LEU A 1 79 ? 15.657 2.032 -3.717 1.00 96.75 79 LEU A N 1
ATOM 587 C CA . LEU A 1 79 ? 15.202 3.032 -2.756 1.00 96.75 79 LEU A CA 1
ATOM 588 C C . LEU A 1 79 ? 15.551 4.431 -3.261 1.00 96.75 79 LEU A C 1
ATOM 590 O O . LEU A 1 79 ? 16.715 4.749 -3.517 1.00 96.75 79 LEU A O 1
ATOM 594 N N . VAL A 1 80 ? 14.532 5.275 -3.351 1.00 96.00 80 VAL A N 1
ATOM 595 C CA . VAL A 1 80 ? 14.626 6.688 -3.734 1.00 96.00 80 VAL A CA 1
ATOM 596 C C . VAL A 1 80 ? 13.918 7.545 -2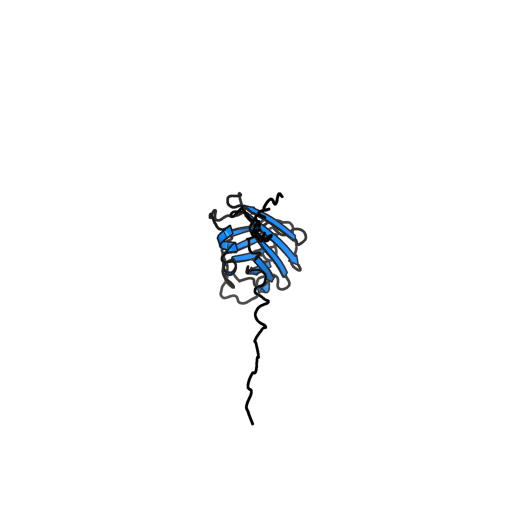.675 1.00 96.00 80 VAL A C 1
ATOM 598 O O . VAL A 1 80 ? 13.247 6.995 -1.804 1.00 96.00 80 VAL A O 1
ATOM 601 N N . PRO A 1 81 ? 14.054 8.882 -2.679 1.00 97.38 81 PRO A N 1
ATOM 602 C CA . PRO A 1 81 ? 13.265 9.719 -1.779 1.00 97.38 81 PRO A CA 1
ATOM 603 C C . PRO A 1 81 ? 11.758 9.476 -1.939 1.00 97.38 81 PRO A C 1
ATOM 605 O O . PRO A 1 81 ? 11.281 9.208 -3.045 1.00 97.38 81 PRO A O 1
ATOM 608 N N . VAL A 1 82 ? 11.003 9.599 -0.846 1.00 96.94 82 VAL A N 1
ATOM 609 C CA . VAL A 1 82 ? 9.537 9.541 -0.893 1.00 96.94 82 VAL A CA 1
ATOM 610 C C . VAL A 1 82 ? 8.995 10.680 -1.747 1.00 96.94 82 VAL A C 1
ATOM 612 O O . VAL A 1 82 ? 9.468 11.817 -1.697 1.00 96.94 82 VAL A O 1
ATOM 615 N N . GLY A 1 83 ? 7.988 10.356 -2.548 1.00 94.69 83 GLY A N 1
ATOM 616 C CA . GLY A 1 83 ? 7.370 11.279 -3.483 1.00 94.69 83 GLY A CA 1
ATOM 617 C C . GLY A 1 83 ? 6.123 10.668 -4.112 1.00 94.69 83 GLY A C 1
ATOM 618 O O . GLY A 1 83 ? 5.781 9.522 -3.822 1.00 94.69 83 GLY A O 1
ATOM 619 N N . PRO A 1 84 ? 5.413 11.414 -4.969 1.00 92.94 84 PRO A N 1
ATOM 620 C CA . PRO A 1 84 ? 4.285 10.853 -5.695 1.00 92.94 84 PRO A CA 1
ATOM 621 C C . PRO A 1 84 ? 4.744 9.724 -6.632 1.00 92.94 84 PRO A C 1
ATOM 623 O O . PRO A 1 84 ? 5.909 9.654 -7.035 1.00 92.94 84 PRO A O 1
ATOM 626 N N . VAL A 1 85 ? 3.803 8.854 -7.009 1.00 89.81 85 VAL A N 1
ATOM 627 C CA . VAL A 1 85 ? 4.046 7.756 -7.958 1.00 89.81 85 VAL A CA 1
ATOM 628 C C . VAL A 1 85 ? 4.727 8.279 -9.226 1.00 89.81 85 VAL A C 1
ATOM 630 O O . VAL A 1 85 ? 4.249 9.222 -9.855 1.00 89.81 85 VAL A O 1
ATOM 633 N N . GLY A 1 86 ? 5.841 7.644 -9.601 1.00 90.50 86 GLY A N 1
ATOM 634 C CA . GLY A 1 86 ? 6.660 8.014 -10.760 1.00 90.50 86 GLY A CA 1
ATOM 635 C C . GLY A 1 86 ? 7.732 9.072 -10.488 1.00 90.50 86 GLY A C 1
ATOM 636 O O . GLY A 1 86 ? 8.590 9.282 -11.342 1.00 90.50 86 GLY A O 1
ATOM 637 N N . GLU A 1 87 ? 7.731 9.699 -9.310 1.00 93.75 87 GLU A N 1
ATOM 638 C CA . GLU A 1 87 ? 8.757 10.665 -8.891 1.00 93.75 87 GLU A CA 1
ATOM 639 C C . GLU A 1 87 ? 9.521 10.226 -7.631 1.00 93.75 87 GLU A C 1
ATOM 641 O O . GLU A 1 87 ? 10.631 10.705 -7.402 1.00 93.75 87 GLU A O 1
ATOM 646 N N . GLY A 1 88 ? 8.967 9.308 -6.834 1.00 95.94 88 GLY A N 1
ATOM 647 C CA . GLY A 1 88 ? 9.602 8.792 -5.623 1.00 95.94 88 GLY A CA 1
ATOM 648 C C . GLY A 1 88 ? 8.998 7.478 -5.127 1.00 95.94 88 GLY A C 1
ATOM 649 O O . GLY A 1 88 ? 8.271 6.803 -5.859 1.00 95.94 88 GLY A O 1
ATOM 650 N N . MET A 1 89 ? 9.314 7.123 -3.878 1.00 98.12 89 MET A N 1
ATOM 651 C CA . MET A 1 89 ? 8.700 5.985 -3.186 1.00 98.12 89 MET A CA 1
ATOM 652 C C . MET A 1 89 ? 7.264 6.320 -2.786 1.00 98.12 89 MET A C 1
ATOM 654 O O . MET A 1 89 ? 7.031 7.344 -2.141 1.00 98.12 89 MET A O 1
ATOM 658 N N . ALA A 1 90 ? 6.328 5.431 -3.109 1.00 98.19 90 ALA A N 1
ATOM 659 C CA . ALA A 1 90 ? 4.927 5.521 -2.705 1.00 98.19 90 ALA A CA 1
ATOM 660 C C . ALA A 1 90 ? 4.392 4.128 -2.366 1.00 98.19 90 ALA A C 1
ATOM 662 O O . ALA A 1 90 ? 4.851 3.140 -2.937 1.00 98.19 90 ALA A O 1
ATOM 663 N N . ALA A 1 91 ? 3.419 4.044 -1.464 1.00 98.69 91 ALA A N 1
ATOM 664 C CA . ALA A 1 91 ? 2.773 2.787 -1.114 1.00 98.69 91 ALA A CA 1
ATOM 665 C C . ALA A 1 91 ? 1.270 2.994 -0.916 1.00 98.69 91 ALA A C 1
ATOM 667 O O . ALA A 1 91 ? 0.833 4.042 -0.438 1.00 98.69 91 ALA A O 1
ATOM 668 N N . HIS A 1 92 ? 0.482 1.995 -1.295 1.00 98.75 92 HIS A N 1
ATOM 669 C CA . HIS A 1 92 ? -0.974 2.064 -1.265 1.00 98.75 92 HIS A CA 1
ATOM 670 C C . HIS A 1 92 ? -1.579 0.716 -0.883 1.00 98.75 92 HIS A C 1
ATOM 672 O O . HIS A 1 92 ? -1.013 -0.326 -1.210 1.00 98.75 92 HIS A O 1
ATOM 678 N N . ILE A 1 93 ? -2.768 0.753 -0.278 1.00 98.88 93 ILE A N 1
ATOM 679 C CA . ILE A 1 93 ? -3.706 -0.373 -0.320 1.00 98.88 93 ILE A CA 1
ATOM 680 C C . ILE A 1 93 ? -4.654 -0.127 -1.490 1.00 98.88 93 ILE A C 1
ATOM 682 O O . ILE A 1 93 ? -5.215 0.966 -1.635 1.00 98.88 93 ILE A O 1
ATOM 686 N N . HIS A 1 94 ? -4.824 -1.144 -2.320 1.00 98.81 94 HIS A N 1
ATOM 687 C CA . HIS A 1 94 ? -5.752 -1.168 -3.439 1.00 98.81 94 HIS A CA 1
ATOM 688 C C . HIS A 1 94 ? -6.870 -2.178 -3.191 1.00 98.81 94 HIS A C 1
ATOM 690 O O . HIS A 1 94 ? -6.652 -3.187 -2.529 1.00 98.81 94 HIS A O 1
ATOM 696 N N . GLU A 1 95 ? -8.038 -1.926 -3.777 1.00 9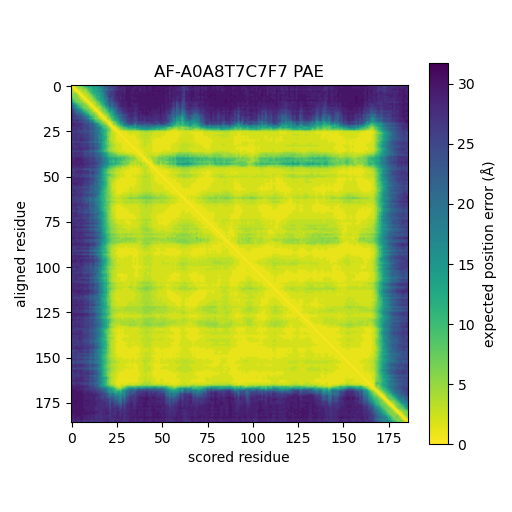8.69 95 GLU A N 1
ATOM 697 C CA . GLU A 1 95 ? -9.172 -2.858 -3.786 1.00 98.69 95 GLU A CA 1
ATOM 698 C C . GLU A 1 95 ? -9.173 -3.678 -5.079 1.00 98.69 95 GLU A C 1
ATOM 700 O O . GLU A 1 95 ? -9.557 -3.193 -6.143 1.00 98.69 95 GLU A O 1
ATOM 705 N N . GLY A 1 96 ? -8.720 -4.920 -5.000 1.00 98.25 96 GLY A N 1
ATOM 706 C CA . GLY A 1 96 ? -8.736 -5.873 -6.096 1.00 98.25 96 GLY A CA 1
ATOM 707 C C . GLY A 1 96 ? -8.340 -7.267 -5.621 1.00 98.25 96 GLY A C 1
ATOM 708 O O . GLY A 1 96 ? -7.391 -7.435 -4.852 1.00 98.25 96 GLY A O 1
ATOM 709 N N . ALA A 1 97 ? -9.045 -8.270 -6.136 1.00 97.69 97 ALA A N 1
ATOM 710 C CA . ALA A 1 97 ? -8.764 -9.665 -5.841 1.00 97.69 97 ALA A CA 1
ATOM 711 C C . ALA A 1 97 ? -7.394 -10.114 -6.389 1.00 97.69 97 ALA A C 1
ATOM 713 O O . ALA A 1 97 ? -6.724 -9.432 -7.186 1.00 97.69 97 ALA A O 1
ATOM 714 N N . PHE A 1 98 ? -6.990 -11.325 -6.006 1.00 96.06 98 PHE A N 1
ATOM 715 C CA . PHE A 1 98 ? -5.757 -11.930 -6.494 1.00 96.06 98 PHE A CA 1
ATOM 716 C C . PHE A 1 98 ? -5.687 -11.930 -8.030 1.00 96.06 98 PHE A C 1
ATOM 718 O O . PHE A 1 98 ? -6.584 -12.395 -8.732 1.00 96.06 98 PHE A O 1
ATOM 725 N N . GLY A 1 99 ? -4.574 -11.419 -8.562 1.00 94.62 99 GLY A N 1
ATOM 726 C CA . GLY A 1 99 ? -4.352 -11.313 -10.009 1.00 94.62 99 GLY A CA 1
ATOM 727 C C . GLY A 1 99 ? -5.107 -10.184 -10.729 1.00 94.62 99 GLY A C 1
ATOM 728 O O . GLY A 1 99 ? -4.971 -10.073 -11.948 1.00 94.62 99 GLY A O 1
ATOM 729 N N . GLU A 1 100 ? -5.835 -9.323 -10.013 1.00 96.31 100 GLU A N 1
ATOM 730 C CA . GLU A 1 100 ? -6.551 -8.175 -10.580 1.00 96.31 100 GLU A CA 1
ATOM 731 C C . GLU A 1 100 ? -5.986 -6.835 -10.082 1.00 96.31 100 GLU A C 1
ATOM 733 O O . GLU A 1 100 ? -5.518 -6.716 -8.953 1.00 96.31 100 GLU A O 1
ATOM 738 N N . ASN A 1 101 ? -6.014 -5.812 -10.944 1.00 97.88 101 ASN A N 1
ATOM 739 C CA . ASN A 1 101 ? -5.648 -4.443 -10.570 1.00 97.88 101 ASN A CA 1
ATOM 740 C C . ASN A 1 101 ? -6.881 -3.679 -10.072 1.00 97.88 101 ASN A C 1
ATOM 742 O O . ASN A 1 101 ? -7.946 -3.767 -10.685 1.00 97.88 101 ASN A O 1
ATOM 746 N N . GLY A 1 102 ? -6.693 -2.867 -9.033 1.00 97.94 102 GLY A N 1
ATOM 747 C CA . GLY A 1 102 ? -7.750 -2.148 -8.325 1.00 97.94 102 GLY A CA 1
ATOM 748 C C . GLY A 1 102 ? -7.515 -0.642 -8.163 1.00 97.94 102 GLY A C 1
ATOM 749 O O . GLY A 1 102 ? -6.381 -0.178 -8.334 1.00 97.94 102 GLY A O 1
ATOM 750 N N . PRO A 1 103 ? -8.543 0.161 -7.823 1.00 97.94 103 PRO A N 1
ATOM 751 C CA . PRO A 1 103 ? -8.343 1.540 -7.380 1.00 97.94 103 PRO A CA 1
ATOM 752 C C . PRO A 1 103 ? -7.617 1.600 -6.026 1.00 97.94 103 PRO A C 1
ATOM 754 O O . PRO A 1 103 ? -7.668 0.658 -5.241 1.00 97.94 103 PRO A O 1
ATOM 757 N N . ILE A 1 104 ? -6.971 2.735 -5.743 1.00 98.44 104 ILE A N 1
ATOM 758 C CA . ILE A 1 104 ? -6.374 3.022 -4.430 1.00 98.44 104 ILE A CA 1
ATOM 759 C C . ILE A 1 104 ? -7.496 3.295 -3.427 1.00 98.44 104 ILE A C 1
ATOM 761 O O . ILE A 1 104 ? -8.318 4.185 -3.661 1.00 98.44 104 ILE A O 1
ATOM 765 N N . VAL A 1 105 ? -7.478 2.592 -2.296 1.00 98.62 105 VAL A N 1
ATOM 766 C CA . VAL A 1 105 ? -8.400 2.816 -1.172 1.00 98.62 105 VAL A CA 1
ATOM 767 C C . VAL A 1 105 ? -7.713 3.399 0.056 1.00 98.62 105 VAL A C 1
ATOM 769 O O . VAL A 1 105 ? -8.356 4.153 0.779 1.00 98.62 105 VAL A O 1
ATOM 772 N N . ALA A 1 106 ? -6.409 3.164 0.242 1.00 98.69 106 ALA A N 1
ATOM 773 C CA . ALA A 1 106 ? -5.617 3.817 1.284 1.00 98.69 106 ALA A CA 1
ATOM 774 C C . ALA A 1 106 ? -4.253 4.284 0.758 1.00 98.69 106 ALA A C 1
ATOM 776 O O . ALA A 1 106 ? -3.569 3.564 0.030 1.00 98.69 106 ALA A O 1
ATOM 777 N N . VAL A 1 107 ? -3.849 5.492 1.148 1.00 98.50 107 VAL A N 1
ATOM 778 C CA . VAL A 1 107 ? -2.545 6.089 0.850 1.00 98.50 107 VAL A CA 1
ATOM 779 C C . VAL A 1 107 ? -1.636 5.923 2.054 1.00 98.50 107 VAL A C 1
ATOM 781 O O . VAL A 1 107 ? -1.828 6.560 3.092 1.00 98.50 107 VAL A O 1
ATOM 784 N N . LEU A 1 108 ? -0.636 5.064 1.893 1.00 98.56 108 LEU A N 1
ATOM 785 C CA . LEU A 1 108 ? 0.355 4.771 2.915 1.00 98.56 108 LEU A CA 1
ATOM 786 C C . LEU A 1 108 ? 1.540 5.741 2.774 1.00 98.56 108 LEU A C 1
ATOM 788 O O . LEU A 1 108 ? 1.803 6.302 1.707 1.00 98.56 108 LEU A O 1
ATOM 792 N N . ALA A 1 109 ? 2.298 5.926 3.849 1.00 97.56 109 ALA A N 1
ATOM 793 C CA . ALA A 1 109 ? 3.641 6.481 3.752 1.00 97.56 109 ALA A CA 1
ATOM 794 C C . ALA A 1 109 ? 4.514 5.573 2.868 1.00 97.56 109 ALA A C 1
ATOM 796 O O . ALA A 1 109 ? 4.561 4.357 3.064 1.00 97.56 109 ALA A O 1
ATOM 797 N N . GLY A 1 110 ? 5.213 6.174 1.903 1.00 96.62 110 GLY A N 1
ATOM 798 C CA . GLY A 1 110 ? 6.221 5.471 1.116 1.00 96.62 110 GLY A CA 1
ATOM 799 C C . GLY A 1 110 ? 7.387 5.015 2.009 1.00 96.62 110 GLY A C 1
ATOM 800 O O . GLY A 1 110 ? 7.748 5.751 2.928 1.00 96.62 110 GLY A O 1
ATOM 801 N N . PRO A 1 111 ? 7.992 3.839 1.759 1.00 97.44 111 PRO A N 1
ATOM 802 C CA . PRO A 1 111 ? 9.135 3.375 2.542 1.00 97.44 111 PRO A CA 1
ATOM 803 C C . PRO A 1 111 ? 10.343 4.317 2.459 1.00 97.44 111 PRO A C 1
ATOM 805 O O . PRO A 1 111 ? 10.848 4.589 1.369 1.00 97.44 111 PRO A O 1
ATOM 808 N N . GLU A 1 112 ? 10.848 4.748 3.615 1.00 96.00 112 GLU A N 1
ATOM 809 C CA . GLU A 1 112 ? 12.126 5.449 3.777 1.00 96.00 112 GLU A CA 1
ATOM 810 C C . GLU A 1 112 ? 13.143 4.496 4.405 1.00 96.00 112 GLU A C 1
ATOM 812 O O . GLU A 1 112 ? 12.840 3.788 5.365 1.00 96.00 112 GLU A O 1
ATOM 817 N N . ASP A 1 113 ? 14.347 4.421 3.831 1.00 95.25 113 ASP A N 1
ATOM 818 C CA . ASP A 1 113 ? 15.385 3.468 4.255 1.00 95.25 113 ASP A CA 1
ATOM 819 C C . ASP A 1 113 ? 14.866 2.015 4.376 1.00 95.25 113 ASP A C 1
ATOM 821 O O . ASP A 1 113 ? 15.292 1.241 5.235 1.00 95.25 113 ASP A O 1
ATOM 825 N N . GLY A 1 114 ? 13.916 1.648 3.507 1.00 97.56 114 GLY A N 1
ATOM 826 C CA . GLY A 1 114 ? 13.311 0.319 3.445 1.00 97.56 114 GLY A CA 1
ATOM 827 C C . GLY A 1 114 ? 12.140 0.082 4.403 1.00 97.56 114 GLY A C 1
ATOM 828 O O . GLY A 1 114 ? 11.658 -1.043 4.464 1.00 97.56 114 GLY A O 1
ATOM 829 N N . ASN A 1 115 ? 11.667 1.091 5.141 1.00 98.31 115 ASN A N 1
ATOM 830 C CA . ASN A 1 115 ? 10.616 0.921 6.148 1.00 98.31 115 ASN A CA 1
ATOM 831 C C . ASN A 1 115 ? 9.548 2.021 6.069 1.00 98.31 115 ASN A C 1
ATOM 833 O O . ASN A 1 115 ? 9.855 3.180 5.805 1.00 98.31 115 ASN A O 1
ATOM 837 N N . ALA A 1 116 ? 8.298 1.673 6.361 1.00 98.38 116 ALA A N 1
ATOM 838 C CA . ALA A 1 116 ? 7.201 2.606 6.592 1.00 98.38 116 ALA A CA 1
ATOM 839 C C . ALA A 1 116 ? 6.273 2.064 7.682 1.00 98.38 116 ALA A C 1
ATOM 841 O O . ALA A 1 116 ? 6.042 0.863 7.771 1.00 98.38 116 ALA A O 1
ATOM 842 N N . ALA A 1 117 ? 5.713 2.950 8.497 1.00 98.31 117 ALA A N 1
ATOM 843 C CA . ALA A 1 117 ? 4.656 2.621 9.442 1.00 98.31 117 ALA A CA 1
ATOM 844 C C . ALA A 1 117 ? 3.847 3.883 9.731 1.00 98.31 117 ALA A C 1
ATOM 846 O O . ALA A 1 117 ? 4.425 4.966 9.849 1.00 98.31 117 ALA A O 1
ATOM 847 N N . ASP A 1 118 ? 2.532 3.748 9.835 1.00 98.31 118 ASP A N 1
ATOM 848 C CA . ASP A 1 118 ? 1.628 4.838 10.201 1.00 98.31 118 ASP A CA 1
ATOM 849 C C . ASP A 1 118 ? 0.288 4.260 10.681 1.00 98.31 118 ASP A C 1
ATOM 851 O O . ASP A 1 118 ? 0.016 3.067 10.516 1.00 98.31 118 ASP A O 1
ATOM 855 N N . CYS A 1 119 ? -0.556 5.116 11.249 1.00 98.12 119 CYS A N 1
ATOM 856 C CA . CYS A 1 119 ? -1.965 4.829 11.490 1.00 98.12 119 CYS A CA 1
ATOM 857 C C . CYS A 1 119 ? -2.812 5.838 10.723 1.00 98.12 119 CYS A C 1
ATOM 859 O O . CYS A 1 119 ? -2.590 7.042 10.816 1.00 98.12 119 CYS A O 1
ATOM 861 N N . LEU A 1 120 ? -3.770 5.334 9.954 1.00 97.94 120 LEU A N 1
ATOM 862 C CA . LEU A 1 120 ? -4.650 6.109 9.097 1.00 97.94 120 LEU A CA 1
ATOM 863 C C . LEU A 1 120 ? -6.051 6.089 9.687 1.00 97.94 120 LEU A C 1
ATOM 865 O O . LEU A 1 120 ? -6.571 5.010 9.964 1.00 97.94 120 LEU A O 1
ATOM 869 N N . THR A 1 121 ? -6.680 7.254 9.810 1.00 97.69 121 THR A N 1
ATOM 870 C CA . THR A 1 121 ? -8.073 7.338 10.266 1.00 97.69 121 THR A CA 1
ATOM 871 C C . THR A 1 121 ? -8.998 7.755 9.124 1.00 97.69 121 THR A C 1
ATOM 873 O O . THR A 1 121 ? -8.667 8.638 8.326 1.00 97.69 121 THR A O 1
ATOM 876 N N . GLU A 1 122 ? -10.180 7.145 9.027 1.00 97.56 122 GLU A N 1
ATOM 877 C CA . GLU A 1 122 ? -11.197 7.564 8.059 1.00 97.56 122 GLU A CA 1
ATOM 878 C C . GLU A 1 122 ? -11.527 9.059 8.196 1.00 97.56 122 GLU A C 1
ATOM 880 O O . GLU A 1 122 ? -11.628 9.623 9.287 1.00 97.56 122 GLU A O 1
ATOM 885 N N . GLY A 1 123 ? -11.680 9.738 7.058 1.00 95.44 123 GLY A N 1
ATOM 886 C CA . GLY A 1 123 ? -11.891 11.187 7.014 1.00 95.44 123 GLY A CA 1
ATOM 887 C C . GLY A 1 123 ? -10.622 12.029 7.203 1.00 95.44 123 GLY A C 1
ATOM 888 O O . GLY A 1 123 ? -10.670 13.244 6.979 1.00 95.44 123 GLY A O 1
ATOM 889 N N . GLU A 1 124 ? -9.477 11.426 7.537 1.00 96.25 124 GLU A N 1
ATOM 890 C CA . GLU A 1 124 ? -8.191 12.115 7.477 1.00 96.25 124 GLU A CA 1
ATOM 891 C C . GLU A 1 124 ? -7.873 12.517 6.029 1.00 96.25 124 GLU A C 1
ATOM 893 O O . GLU A 1 124 ? -7.975 11.735 5.076 1.00 96.25 124 GLU A O 1
ATOM 898 N N . THR A 1 125 ? -7.489 13.782 5.845 1.00 95.56 125 THR A N 1
ATOM 899 C CA . THR A 1 125 ? -7.237 14.332 4.513 1.00 95.56 125 THR A CA 1
ATOM 900 C C . THR A 1 125 ? -6.081 13.606 3.836 1.00 95.56 125 THR A C 1
ATOM 902 O O . THR A 1 125 ? -4.943 13.669 4.289 1.00 95.56 125 THR A O 1
ATOM 905 N N . GLY A 1 126 ? -6.374 12.986 2.693 1.00 93.69 126 GLY A N 1
ATOM 906 C CA . GLY A 1 126 ? -5.372 12.358 1.838 1.00 93.69 126 GLY A CA 1
ATOM 907 C C . GLY A 1 126 ? -5.038 10.909 2.184 1.00 93.69 126 GLY A C 1
ATOM 908 O O . GLY A 1 126 ? -4.246 10.331 1.451 1.00 93.69 126 GLY A O 1
ATOM 909 N N . LYS A 1 127 ? -5.637 10.315 3.227 1.00 97.19 127 LYS A N 1
ATOM 910 C CA . LYS A 1 127 ? -5.392 8.909 3.591 1.00 97.19 127 LYS A CA 1
ATOM 911 C C . LYS A 1 127 ? -6.340 7.937 2.899 1.00 97.19 127 LYS A C 1
ATOM 913 O O . LYS A 1 127 ? -5.874 6.985 2.292 1.00 97.19 127 LYS A O 1
ATOM 918 N N . PHE A 1 128 ? -7.642 8.217 2.902 1.00 97.94 128 PHE A N 1
ATOM 919 C CA . PHE A 1 128 ? -8.658 7.393 2.235 1.00 97.94 128 PHE A CA 1
ATOM 920 C C . PHE A 1 128 ? -9.306 8.186 1.087 1.00 97.94 128 PHE A C 1
ATOM 922 O O . PHE A 1 128 ? -10.272 8.923 1.306 1.00 97.94 128 PHE A O 1
ATOM 929 N N . PRO A 1 129 ? -8.761 8.122 -0.144 1.00 96.56 129 PRO A N 1
ATOM 930 C CA . PRO A 1 129 ? -9.159 9.004 -1.245 1.00 96.56 129 PRO A CA 1
ATOM 931 C C . PRO A 1 129 ? -10.575 8.747 -1.775 1.00 96.56 129 PRO A C 1
ATOM 933 O O . PRO A 1 129 ? -11.138 9.626 -2.429 1.00 96.56 129 PRO A O 1
ATOM 936 N N . THR A 1 130 ? -11.163 7.579 -1.499 1.00 94.75 130 THR A N 1
ATOM 937 C CA . THR A 1 130 ? -12.560 7.279 -1.848 1.00 94.75 130 THR A CA 1
ATOM 938 C C . THR A 1 130 ? -13.547 8.086 -1.001 1.00 94.75 130 THR A C 1
ATOM 940 O O . THR A 1 130 ? -14.661 8.351 -1.452 1.00 94.75 130 THR A O 1
ATOM 943 N N . GLY A 1 131 ? -13.142 8.503 0.208 1.00 93.62 131 GLY A N 1
ATOM 944 C CA . GLY A 1 131 ? -14.024 9.132 1.195 1.00 93.62 131 GLY A CA 1
ATOM 945 C C . GLY A 1 131 ? -15.149 8.212 1.679 1.00 93.62 131 GLY A C 1
ATOM 946 O O . GLY A 1 131 ? -16.142 8.698 2.222 1.00 93.62 131 GLY A O 1
ATOM 947 N N . GLU A 1 132 ? -15.023 6.910 1.426 1.00 94.19 132 GLU A N 1
ATOM 948 C CA . GLU A 1 132 ? -15.942 5.893 1.912 1.00 94.19 132 GLU A CA 1
ATOM 949 C C . GLU A 1 132 ? -15.823 5.759 3.430 1.00 94.19 132 GLU A C 1
ATOM 951 O O . GLU A 1 132 ? -14.730 5.839 3.985 1.00 94.19 132 GLU A O 1
ATOM 956 N N . PHE A 1 133 ? -16.967 5.574 4.079 1.00 95.56 133 PHE A N 1
ATOM 957 C CA . PHE A 1 133 ? -17.053 5.300 5.506 1.00 95.56 133 PHE A CA 1
ATOM 958 C C . PHE A 1 133 ? -17.215 3.792 5.718 1.00 95.56 133 PHE A C 1
ATOM 960 O O . PHE A 1 133 ? -18.055 3.190 5.044 1.00 95.56 133 PHE A O 1
ATOM 967 N N . GLY A 1 134 ? -16.456 3.210 6.646 1.00 96.56 134 GLY A N 1
ATOM 968 C CA . GLY A 1 134 ? -16.385 1.762 6.880 1.00 96.56 134 GLY A CA 1
ATOM 969 C C . GLY A 1 134 ? -15.406 1.026 5.956 1.00 96.56 134 GLY A C 1
ATOM 970 O O . GLY A 1 134 ? -15.496 -0.190 5.806 1.00 96.56 134 GLY A O 1
ATOM 971 N N . ILE A 1 135 ? -14.481 1.738 5.305 1.00 97.94 135 ILE A N 1
ATOM 972 C CA . ILE A 1 135 ? -13.425 1.119 4.493 1.00 97.94 135 ILE A CA 1
ATOM 973 C C . ILE A 1 135 ? -12.429 0.348 5.366 1.00 97.94 135 ILE A C 1
ATOM 975 O O . ILE A 1 135 ? -11.894 -0.663 4.918 1.00 97.94 135 ILE A O 1
ATOM 979 N N . VAL A 1 136 ? -12.206 0.784 6.610 1.00 97.50 136 VAL A N 1
ATOM 980 C CA . VAL A 1 136 ? -11.343 0.067 7.558 1.00 97.50 136 VAL A CA 1
ATOM 981 C C . VAL A 1 136 ? -11.917 -1.313 7.866 1.00 97.50 136 VAL A C 1
ATOM 983 O O . VAL A 1 136 ? -11.223 -2.305 7.655 1.00 97.50 136 VAL A O 1
ATOM 986 N N . ASP A 1 137 ? -13.194 -1.385 8.246 1.00 95.88 137 ASP A N 1
ATOM 987 C CA . ASP A 1 137 ? -13.882 -2.659 8.484 1.00 95.88 137 ASP A CA 1
ATOM 988 C C . ASP A 1 137 ? -13.858 -3.548 7.240 1.00 95.88 137 ASP A C 1
ATOM 990 O O . ASP A 1 137 ? -13.555 -4.729 7.330 1.00 95.88 137 ASP A O 1
ATOM 994 N N . ARG A 1 138 ? -14.094 -2.987 6.046 1.00 97.06 138 ARG A N 1
ATOM 995 C CA . ARG A 1 138 ? -14.041 -3.764 4.799 1.00 97.06 138 ARG A CA 1
ATOM 996 C C . ARG A 1 138 ? -12.685 -4.427 4.565 1.00 97.06 138 ARG A C 1
ATOM 998 O O . ARG A 1 138 ? -12.670 -5.580 4.142 1.00 97.06 138 ARG A O 1
ATOM 1005 N N . ILE A 1 139 ? -11.591 -3.699 4.804 1.00 97.81 139 ILE A N 1
ATOM 1006 C CA . ILE A 1 139 ? -10.225 -4.220 4.659 1.00 97.81 139 ILE A CA 1
ATOM 1007 C C . ILE A 1 139 ? -9.980 -5.347 5.665 1.00 97.81 139 ILE A C 1
ATOM 1009 O O . ILE A 1 139 ? -9.402 -6.361 5.293 1.00 97.81 139 ILE A O 1
ATOM 1013 N N . LEU A 1 140 ? -10.418 -5.171 6.916 1.00 96.50 140 LEU A N 1
ATOM 1014 C CA . LEU A 1 140 ? -10.226 -6.153 7.987 1.00 96.50 140 LEU A CA 1
ATOM 1015 C C . LEU A 1 140 ? -11.109 -7.399 7.823 1.00 96.50 140 LEU A C 1
ATOM 1017 O O . LEU A 1 140 ? -10.656 -8.493 8.129 1.00 96.50 140 LEU A O 1
ATOM 1021 N N . ASP A 1 141 ? -12.336 -7.242 7.326 1.00 95.69 141 ASP A N 1
ATOM 1022 C CA . ASP A 1 141 ? -13.316 -8.327 7.202 1.00 95.69 141 ASP A CA 1
ATOM 1023 C C . ASP A 1 141 ? -13.176 -9.139 5.901 1.00 95.69 141 ASP A C 1
ATOM 1025 O O . ASP A 1 141 ? -13.685 -10.256 5.831 1.00 95.69 141 ASP A O 1
ATOM 1029 N N . ASN A 1 142 ? -12.575 -8.568 4.847 1.00 97.06 142 ASN A N 1
ATOM 1030 C CA . ASN A 1 142 ? -12.442 -9.207 3.524 1.00 97.06 142 ASN A CA 1
ATOM 1031 C C . ASN A 1 142 ? -11.036 -8.960 2.941 1.00 97.06 142 ASN A C 1
ATOM 1033 O O . ASN A 1 142 ? -10.910 -8.356 1.868 1.00 97.06 142 ASN A O 1
ATOM 1037 N N . PRO A 1 143 ? -9.959 -9.334 3.654 1.00 97.81 143 PRO A N 1
ATOM 1038 C CA . PRO A 1 143 ? -8.593 -8.986 3.268 1.00 97.81 143 PRO A CA 1
ATOM 1039 C C . PRO A 1 143 ? -8.207 -9.492 1.869 1.00 97.81 143 PRO A C 1
ATOM 1041 O O . PRO A 1 143 ? -7.462 -8.826 1.151 1.00 97.81 143 PRO A O 1
ATOM 1044 N N . GLU A 1 144 ? -8.777 -10.605 1.411 1.00 97.81 144 GLU A N 1
ATOM 1045 C CA . GLU A 1 144 ? -8.518 -11.201 0.100 1.00 97.81 144 GLU A CA 1
ATOM 1046 C C . GLU A 1 144 ? -8.958 -10.331 -1.090 1.00 97.81 144 GLU A C 1
ATOM 1048 O O . GLU A 1 144 ? -8.506 -10.551 -2.219 1.00 97.81 144 GLU A O 1
ATOM 1053 N N . ASP A 1 145 ? -9.804 -9.327 -0.845 1.00 98.56 145 ASP A N 1
ATOM 1054 C CA . ASP A 1 145 ? -10.226 -8.330 -1.830 1.00 98.56 145 ASP A CA 1
ATOM 1055 C C . ASP A 1 145 ? -9.266 -7.127 -1.899 1.00 98.56 145 ASP A C 1
ATOM 1057 O O . ASP A 1 145 ? -9.465 -6.223 -2.714 1.00 98.56 145 ASP A O 1
ATOM 1061 N N . PHE A 1 146 ? -8.205 -7.095 -1.083 1.00 98.81 146 PHE A N 1
ATOM 1062 C CA . PHE A 1 146 ? -7.280 -5.965 -0.988 1.00 98.81 146 PHE A CA 1
ATOM 1063 C C . PHE A 1 146 ? -5.811 -6.377 -1.057 1.00 98.81 146 PHE A C 1
ATOM 1065 O O . PHE A 1 146 ? -5.399 -7.431 -0.582 1.00 98.81 146 PHE A O 1
ATOM 1072 N N . TYR A 1 147 ? -4.977 -5.509 -1.624 1.00 98.88 147 TYR A N 1
ATOM 1073 C CA . TYR A 1 147 ? -3.540 -5.756 -1.731 1.00 98.88 147 TYR A CA 1
ATOM 1074 C C . TYR A 1 147 ? -2.725 -4.505 -1.436 1.00 98.88 147 TYR A C 1
ATOM 1076 O O . TYR A 1 147 ? -3.152 -3.385 -1.729 1.00 98.88 147 TYR A O 1
ATOM 1084 N N . ILE A 1 148 ? -1.513 -4.698 -0.918 1.00 98.88 148 ILE A N 1
ATOM 1085 C CA . ILE A 1 148 ? -0.519 -3.632 -0.798 1.00 98.88 148 ILE A CA 1
ATOM 1086 C C . ILE A 1 148 ? 0.315 -3.590 -2.073 1.00 98.88 148 ILE A C 1
ATOM 1088 O O . ILE A 1 148 ? 0.729 -4.620 -2.614 1.00 98.88 148 ILE A O 1
ATOM 1092 N N . ASN A 1 149 ? 0.571 -2.378 -2.551 1.00 98.75 149 ASN A N 1
ATOM 10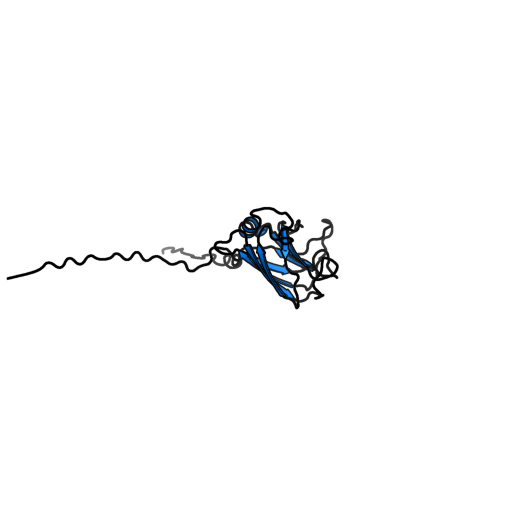93 C CA . ASN A 1 149 ? 1.463 -2.111 -3.665 1.00 98.75 149 ASN A CA 1
ATOM 1094 C C . ASN A 1 149 ? 2.482 -1.039 -3.280 1.00 98.75 149 ASN A C 1
ATOM 1096 O O . ASN A 1 149 ? 2.120 -0.032 -2.667 1.00 98.75 149 ASN A O 1
ATOM 1100 N N . VAL A 1 150 ? 3.747 -1.246 -3.641 1.00 98.81 150 VAL A N 1
ATOM 1101 C CA . VAL A 1 150 ? 4.824 -0.267 -3.444 1.00 98.81 150 VAL A CA 1
ATOM 1102 C C . VAL A 1 150 ? 5.401 0.108 -4.795 1.00 98.81 150 VAL A C 1
ATOM 1104 O O . VAL A 1 150 ? 5.741 -0.758 -5.594 1.00 98.81 150 VAL A O 1
ATOM 1107 N N . HIS A 1 151 ? 5.567 1.403 -5.026 1.00 98.62 151 HIS A N 1
ATOM 1108 C CA . HIS A 1 151 ? 6.072 1.982 -6.263 1.00 98.62 151 HIS A CA 1
ATOM 1109 C C . HIS A 1 151 ? 7.417 2.665 -6.024 1.00 98.62 151 HIS A C 1
ATOM 1111 O O . HIS A 1 151 ? 7.682 3.194 -4.942 1.00 98.62 151 HIS A O 1
ATOM 1117 N N . ASN A 1 152 ? 8.226 2.730 -7.074 1.00 98.06 152 ASN A N 1
ATOM 1118 C CA . ASN A 1 152 ? 9.393 3.601 -7.154 1.00 98.06 152 ASN A CA 1
ATOM 1119 C C . ASN A 1 152 ? 9.479 4.210 -8.567 1.00 98.06 152 ASN A C 1
ATOM 1121 O O . ASN A 1 152 ? 8.562 4.062 -9.380 1.00 98.06 152 ASN A O 1
ATOM 1125 N N . VAL A 1 153 ? 10.562 4.932 -8.862 1.00 97.31 153 VAL A N 1
ATOM 1126 C CA . VAL A 1 153 ? 10.729 5.620 -10.155 1.00 97.31 153 VAL A CA 1
ATOM 1127 C C . VAL A 1 153 ? 10.887 4.633 -11.319 1.00 97.31 153 VAL A C 1
ATOM 1129 O O . VAL A 1 153 ? 10.368 4.893 -12.405 1.00 97.31 153 VAL A O 1
ATOM 1132 N N . GLU A 1 154 ? 11.574 3.504 -11.113 1.00 97.12 154 GLU A N 1
ATOM 1133 C CA . GLU A 1 154 ? 11.758 2.472 -12.146 1.00 97.12 154 GLU A CA 1
ATOM 1134 C C . GLU A 1 154 ? 10.451 1.718 -12.447 1.00 97.12 154 GLU A C 1
ATOM 1136 O O . GLU A 1 154 ? 10.142 1.446 -13.610 1.00 97.12 154 GLU A O 1
ATOM 1141 N N . TYR A 1 155 ? 9.650 1.453 -11.413 1.00 97.75 155 TYR A N 1
ATOM 1142 C CA . TYR A 1 155 ? 8.396 0.710 -11.486 1.00 97.75 155 TYR A CA 1
ATOM 1143 C C . TYR A 1 155 ? 7.205 1.567 -11.018 1.00 97.75 155 TYR A C 1
ATOM 1145 O O . TYR A 1 155 ? 6.619 1.320 -9.958 1.00 97.75 155 TYR A O 1
ATOM 1153 N N . PRO A 1 156 ? 6.775 2.563 -11.815 1.00 97.06 156 PRO A N 1
ATOM 1154 C CA . PRO A 1 156 ? 5.688 3.464 -11.433 1.00 97.06 156 PRO A CA 1
ATOM 1155 C C . PRO A 1 156 ? 4.324 2.765 -11.362 1.00 97.06 156 PRO A C 1
ATOM 1157 O O . PRO A 1 156 ? 3.428 3.242 -10.678 1.00 97.06 156 PRO A O 1
ATOM 1160 N N . ALA A 1 157 ? 4.145 1.638 -12.056 1.00 96.19 157 ALA A N 1
ATOM 1161 C CA . ALA A 1 157 ? 2.921 0.840 -11.967 1.00 96.19 157 ALA A CA 1
ATOM 1162 C C . ALA A 1 157 ? 2.890 -0.092 -10.741 1.00 96.19 157 ALA A C 1
ATOM 1164 O O . ALA A 1 157 ? 1.822 -0.604 -10.437 1.00 96.19 157 ALA A O 1
ATOM 1165 N N . GLY A 1 158 ? 4.027 -0.272 -10.060 1.00 98.06 158 GLY A N 1
ATOM 1166 C CA . GLY A 1 158 ? 4.203 -1.206 -8.948 1.00 98.06 158 GLY A CA 1
ATOM 1167 C C . GLY A 1 158 ? 5.541 -1.934 -9.058 1.00 98.06 158 GLY A C 1
ATOM 1168 O O . GLY A 1 158 ? 5.813 -2.600 -10.058 1.00 98.06 158 GLY A O 1
ATOM 1169 N N . ALA A 1 159 ? 6.406 -1.754 -8.061 1.00 98.56 159 ALA A N 1
ATOM 1170 C CA . ALA A 1 159 ? 7.660 -2.484 -7.907 1.00 98.56 159 ALA A CA 1
ATOM 1171 C C . ALA A 1 159 ? 7.410 -3.850 -7.262 1.00 98.56 159 ALA A C 1
ATOM 1173 O O . ALA A 1 159 ? 7.970 -4.848 -7.716 1.00 98.56 159 ALA A O 1
ATOM 1174 N N . ILE A 1 160 ? 6.584 -3.885 -6.212 1.00 98.88 160 ILE A N 1
ATOM 1175 C CA . ILE A 1 160 ? 6.217 -5.092 -5.467 1.00 98.88 160 ILE A CA 1
ATOM 1176 C C . ILE A 1 160 ? 4.758 -5.026 -4.993 1.00 98.88 160 ILE A C 1
ATOM 1178 O O . ILE A 1 160 ? 4.283 -3.979 -4.541 1.00 98.88 160 ILE A O 1
ATOM 1182 N N . ARG A 1 161 ? 4.082 -6.181 -5.047 1.00 98.75 161 ARG A N 1
ATOM 1183 C CA . ARG A 1 161 ? 2.675 -6.381 -4.674 1.00 98.75 161 ARG A CA 1
ATOM 1184 C C . ARG A 1 161 ? 2.534 -7.580 -3.751 1.00 98.75 161 ARG A C 1
ATOM 1186 O O . ARG A 1 161 ? 3.217 -8.575 -3.978 1.00 98.75 161 ARG A O 1
ATOM 1193 N N . GLY A 1 162 ? 1.614 -7.506 -2.795 1.00 98.62 162 GLY A N 1
ATOM 1194 C CA . GLY A 1 162 ? 1.193 -8.633 -1.960 1.00 98.62 162 GLY A CA 1
ATOM 1195 C C . GLY A 1 162 ? -0.289 -8.524 -1.617 1.00 98.62 162 GLY A C 1
ATOM 1196 O O . GLY A 1 162 ? -0.747 -7.439 -1.257 1.00 98.62 162 GLY A O 1
ATOM 1197 N N . GLN A 1 163 ? -1.037 -9.616 -1.786 1.00 98.75 163 GLN A N 1
ATOM 1198 C CA . GLN A 1 163 ? -2.434 -9.703 -1.343 1.00 98.75 163 GLN A CA 1
ATOM 1199 C C . GLN A 1 163 ? -2.482 -9.705 0.190 1.00 98.75 163 GLN A C 1
ATOM 1201 O O . GLN A 1 163 ? -1.583 -10.270 0.806 1.00 98.75 163 GLN A O 1
ATOM 1206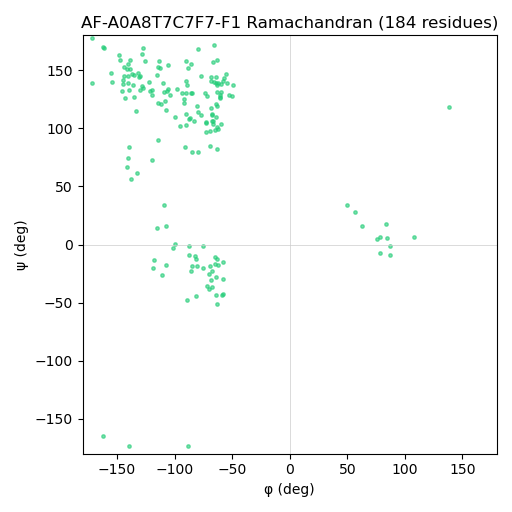 N N . LEU A 1 164 ? -3.494 -9.069 0.784 1.00 98.50 164 LEU A N 1
ATOM 1207 C CA . LEU A 1 164 ? -3.744 -9.180 2.217 1.00 98.50 164 LEU A CA 1
ATOM 1208 C C . LEU A 1 164 ? -4.424 -10.521 2.537 1.00 98.50 164 LEU A C 1
ATOM 1210 O O . LEU A 1 164 ? -5.237 -11.019 1.756 1.00 98.50 164 LEU A O 1
ATOM 1214 N N . SER A 1 165 ? -4.092 -11.078 3.695 1.00 97.19 165 SER A N 1
ATOM 1215 C CA . SER A 1 165 ? -4.708 -12.270 4.289 1.00 97.19 165 SER A CA 1
ATOM 1216 C C . SER A 1 165 ? -4.685 -12.172 5.812 1.00 97.19 165 SER A C 1
ATOM 1218 O O . SER A 1 165 ? -3.929 -11.370 6.361 1.00 97.19 165 SER A O 1
ATOM 1220 N N . ASP A 1 166 ? -5.493 -12.971 6.506 1.00 94.44 166 ASP A N 1
ATOM 1221 C CA . ASP A 1 166 ? -5.387 -13.106 7.960 1.00 94.44 166 ASP A CA 1
ATOM 1222 C C . ASP A 1 166 ? -4.049 -13.757 8.348 1.00 94.44 166 ASP A C 1
ATOM 1224 O O . ASP A 1 166 ? -3.577 -14.694 7.700 1.00 94.44 166 ASP A O 1
ATOM 1228 N N . GLN A 1 167 ? -3.427 -13.264 9.421 1.00 85.88 167 GLN A N 1
ATOM 1229 C CA . GLN A 1 167 ? -2.182 -13.822 9.938 1.00 85.88 167 GLN A CA 1
ATOM 1230 C C . GLN A 1 167 ? -2.418 -15.223 10.526 1.00 85.88 167 GLN A C 1
ATOM 1232 O O . GLN A 1 167 ? -3.093 -15.363 11.550 1.00 85.88 167 GLN A O 1
ATOM 1237 N N . GLY A 1 168 ? -1.782 -16.245 9.942 1.00 68.44 168 GLY A N 1
ATOM 1238 C CA . GLY A 1 168 ? -1.781 -17.619 10.470 1.00 68.44 168 GLY A CA 1
ATOM 1239 C C . GLY A 1 168 ? -2.602 -18.654 9.693 1.00 68.44 168 GLY A C 1
ATOM 1240 O O . GLY A 1 168 ? -2.672 -19.801 10.134 1.00 68.44 168 GLY A O 1
ATOM 1241 N N . ASP A 1 169 ? -3.156 -18.305 8.532 1.00 57.47 169 ASP A N 1
ATOM 1242 C CA . ASP A 1 169 ? -3.877 -19.255 7.666 1.00 57.47 169 ASP A CA 1
ATOM 1243 C C . ASP A 1 169 ? -2.957 -20.219 6.875 1.00 57.47 169 ASP A C 1
ATOM 1245 O O . ASP A 1 169 ? -3.442 -21.119 6.185 1.00 57.47 169 ASP A O 1
ATOM 1249 N N . ASP A 1 170 ? -1.631 -20.106 7.019 1.00 51.09 170 ASP A N 1
ATOM 1250 C CA . ASP A 1 170 ? -0.655 -20.997 6.371 1.00 51.09 170 ASP A CA 1
ATOM 1251 C C . ASP A 1 170 ? -0.312 -22.277 7.173 1.00 51.09 170 ASP A C 1
ATOM 1253 O O . ASP A 1 170 ? 0.323 -23.186 6.630 1.00 51.09 170 ASP A O 1
ATOM 1257 N N . ASP A 1 171 ? -0.756 -22.409 8.433 1.00 46.12 171 ASP A N 1
ATOM 1258 C CA . ASP A 1 171 ? -0.335 -23.508 9.329 1.00 46.12 171 ASP A CA 1
ATOM 1259 C C . ASP A 1 171 ? -1.349 -24.670 9.500 1.00 46.12 171 ASP A C 1
ATOM 1261 O O . ASP A 1 171 ? -1.002 -25.670 10.130 1.00 46.12 171 ASP A O 1
ATOM 1265 N N . ASP A 1 172 ? -2.559 -24.632 8.919 1.00 44.94 172 ASP A N 1
ATOM 1266 C CA . ASP A 1 172 ? -3.608 -25.651 9.190 1.00 44.94 172 ASP A CA 1
ATOM 1267 C C . ASP A 1 172 ? -3.901 -26.618 8.018 1.00 44.94 172 ASP A C 1
ATOM 1269 O O . ASP A 1 172 ? -5.031 -27.055 7.796 1.00 44.94 172 ASP A O 1
ATOM 1273 N N . SER A 1 173 ? -2.879 -26.974 7.225 1.00 45.34 173 SER A N 1
ATOM 1274 C CA . SER A 1 173 ? -3.004 -28.000 6.164 1.00 45.34 173 SER A CA 1
ATOM 1275 C C . SER A 1 173 ? -2.167 -29.267 6.375 1.00 45.34 173 SER A C 1
ATOM 1277 O O . SER A 1 173 ? -2.038 -30.085 5.461 1.00 45.34 173 SER A O 1
ATOM 1279 N N . SER A 1 174 ? -1.641 -29.499 7.581 1.00 47.56 174 SER A N 1
ATOM 1280 C CA . SER A 1 174 ? -0.903 -30.729 7.889 1.00 47.56 174 SER A CA 1
ATOM 1281 C C . SER A 1 174 ? -1.329 -31.396 9.193 1.00 47.56 174 SER A C 1
ATOM 1283 O O . SER A 1 174 ? -0.496 -31.585 10.065 1.00 47.56 174 SER A O 1
ATOM 1285 N N . ASP A 1 175 ? -2.587 -31.818 9.292 1.00 47.62 175 ASP A N 1
ATOM 1286 C CA . ASP A 1 175 ? -2.994 -32.891 10.209 1.00 47.62 175 ASP A CA 1
ATOM 1287 C C . ASP A 1 175 ? -4.055 -33.776 9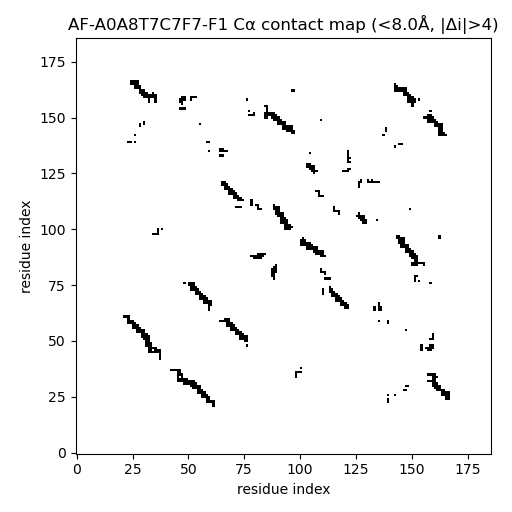.523 1.00 47.62 175 ASP A C 1
ATOM 1289 O O . ASP A 1 175 ? -5.223 -33.838 9.903 1.00 47.62 175 ASP A O 1
ATOM 1293 N N . ASP A 1 176 ? -3.634 -34.481 8.465 1.00 52.31 176 ASP A N 1
ATOM 1294 C CA . ASP A 1 176 ? -4.343 -35.679 8.005 1.00 52.31 176 ASP A CA 1
ATOM 1295 C C . ASP A 1 176 ? -4.144 -36.777 9.065 1.00 52.31 176 ASP A C 1
ATOM 1297 O O . ASP A 1 176 ? -3.120 -37.462 9.143 1.00 52.31 176 ASP A O 1
ATOM 1301 N N . ASP A 1 177 ? -5.156 -36.890 9.915 1.00 50.19 177 ASP A N 1
ATOM 1302 C CA . ASP A 1 177 ? -5.338 -37.855 10.990 1.00 50.19 177 ASP A CA 1
ATOM 1303 C C . ASP A 1 177 ? -5.429 -39.292 10.431 1.00 50.19 177 ASP A C 1
ATOM 1305 O O . ASP A 1 177 ? -6.507 -39.847 10.212 1.00 50.19 177 ASP A O 1
ATOM 1309 N N . SER A 1 178 ? -4.287 -39.931 10.158 1.00 51.22 178 SER A N 1
ATOM 1310 C CA . SER A 1 178 ? -4.241 -41.372 9.884 1.00 51.22 178 SER A CA 1
ATOM 1311 C C . SER A 1 178 ? -4.287 -42.161 11.195 1.00 51.22 178 SER A C 1
ATOM 1313 O O . SER A 1 178 ? -3.268 -42.651 11.687 1.00 51.22 178 SER A O 1
ATOM 1315 N N . SER A 1 179 ? -5.488 -42.302 11.754 1.00 55.38 179 SER A N 1
ATOM 1316 C CA . SER A 1 179 ? -5.811 -43.351 12.721 1.00 55.38 179 SER A CA 1
ATOM 1317 C C . SER A 1 179 ? -6.341 -44.586 11.983 1.00 55.38 179 SER A C 1
ATOM 1319 O O . SER A 1 179 ? -7.542 -44.809 11.856 1.00 55.38 179 SER A O 1
ATOM 1321 N N . ASP A 1 180 ? -5.416 -45.417 11.496 1.00 54.50 180 ASP A N 1
ATOM 1322 C CA . ASP A 1 180 ? -5.715 -46.794 11.092 1.00 54.50 180 ASP A CA 1
ATOM 1323 C C . ASP A 1 180 ? -6.028 -47.636 12.349 1.00 54.50 180 ASP A C 1
ATOM 1325 O O . ASP A 1 180 ? -5.157 -48.294 12.925 1.00 54.50 180 ASP A O 1
ATOM 1329 N N . ASP A 1 181 ? -7.287 -47.600 12.791 1.00 59.09 181 ASP A N 1
ATOM 1330 C CA . ASP A 1 181 ? -7.912 -48.661 13.584 1.00 59.09 181 ASP A CA 1
ATOM 1331 C C . ASP A 1 181 ? -8.558 -49.660 12.620 1.00 59.09 181 ASP A C 1
ATOM 1333 O O . ASP A 1 181 ? -9.618 -49.408 12.051 1.00 59.09 181 ASP A O 1
ATOM 1337 N N . ASP A 1 182 ? -7.908 -50.804 12.419 1.00 54.41 182 ASP A N 1
ATOM 1338 C CA . ASP A 1 182 ? -8.557 -51.974 11.829 1.00 54.41 182 ASP A CA 1
ATOM 1339 C C . ASP A 1 182 ? -8.054 -53.222 12.569 1.00 54.41 182 ASP A C 1
ATOM 1341 O O . ASP A 1 182 ? -7.220 -54.009 12.111 1.00 54.41 182 ASP A O 1
ATOM 1345 N N . SER A 1 183 ? -8.566 -53.369 13.789 1.00 55.19 183 SER A N 1
ATOM 1346 C CA . SER A 1 183 ? -8.606 -54.632 14.514 1.00 55.19 183 SER A CA 1
ATOM 1347 C C . SER A 1 183 ? -9.421 -55.657 13.711 1.00 55.19 183 SER A C 1
ATOM 1349 O O . SER A 1 183 ? -10.648 -55.619 13.666 1.00 55.19 183 SER A O 1
ATOM 1351 N N . ARG A 1 184 ? -8.731 -56.602 13.058 1.00 57.28 184 ARG A N 1
ATOM 1352 C CA . ARG A 1 184 ? -9.344 -57.843 12.568 1.00 57.28 184 ARG A CA 1
ATOM 1353 C C . ARG A 1 184 ? -8.889 -59.010 13.430 1.00 57.28 184 ARG A C 1
ATOM 1355 O O . ARG A 1 184 ? -7.703 -59.32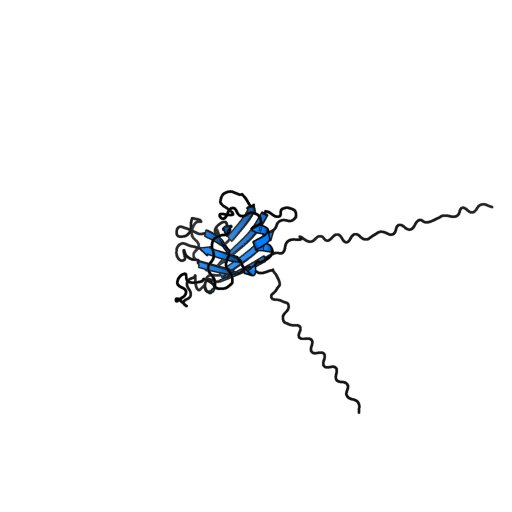2 13.499 1.00 57.28 184 ARG A O 1
ATOM 1362 N N . ASP A 1 185 ? -9.884 -59.581 14.096 1.00 59.81 185 ASP A N 1
ATOM 1363 C CA . ASP A 1 185 ? -9.866 -60.848 14.810 1.00 59.81 185 ASP A CA 1
ATOM 1364 C C . ASP A 1 185 ? -9.273 -61.986 13.963 1.00 59.81 185 ASP A C 1
ATOM 1366 O O . ASP A 1 185 ? -9.630 -62.117 12.793 1.00 59.81 185 ASP A O 1
ATOM 1370 N N . ASP A 1 186 ? -8.431 -62.818 14.586 1.00 56.22 186 ASP A N 1
ATOM 1371 C CA . ASP A 1 186 ? -8.334 -64.276 14.376 1.00 56.22 186 ASP A CA 1
ATOM 1372 C C . ASP A 1 186 ? -7.592 -64.947 15.554 1.00 56.22 186 ASP A C 1
ATOM 1374 O O . ASP A 1 186 ? -6.458 -64.524 15.889 1.00 56.22 186 ASP A O 1
#

Secondary structure (DSSP, 8-state):
--------------------S-SSPEEEEEEETTS---SSTT--S--S-TT-EEEEEEEEETTEEEEEEEEEEEESS----B-SBTTBBEEEEEE--TT----EEEEEPPPBTTEEEEEEETT-TTT-TT--SSHHHHHHH-GGGEEEEEE-SS-TT-SEEEE-EETTTTSSS-------------

Foldseek 3Di:
DDDDDDDDDDDPPPPDPPPPDAPFFKKKWKKALQQFADPPNVDPDRQAARQKIKMKIKIDDRPALFKIKMKMFIPDDDADDWDAQQAHKWKFKFFAARNDGGDGQATFGGDDPRIGIDMDGQPPPPGGVVSDDSVSVVCRVCQRRMKMFMHGNVRSSGNIITGMDGPPPVPPPPDPPPPPDDDDDD

Nearest PDB structures (foldseek):
  4jm2-assembly1_A  TM=4.308E-01  e=2.597E+00  Homo sapiens